Protein AF-A0A6C0F873-F1 (afdb_monomer)

Nearest PDB structures (foldseek):
  3tzt-assembly1_B  TM=5.352E-01  e=3.196E-03  Anaerococcus prevotii DSM 20548
  5gvw-assembly1_C  TM=4.830E-01  e=3.400E-03  Streptococcus pneumoniae
  5gvv-assembly1_F  TM=4.927E-01  e=4.931E-03  Streptococcus pneumoniae
  6u4b-assembly1_A  TM=4.442E-01  e=3.580E-02  Klebsiella pneumoniae
  5kwv-assembly1_B  TM=3.350E-01  e=5.467E-01  Neisseria gonorrhoeae NCCP11945

pLDDT: mean 92.73, std 8.07, range [51.94, 98.81]

Mean predicted aligned error: 4.05 Å

Sequence (240 aa):
MKYNFAICYFGLSRSIKHVYESHITNIFDVLKDQGFTYKIFMHTWKTKDNIQRVWQNTINERIDYDEYKLLNPDQYKIESQDEFLSNINMNNYYYGKKKQREWVKELLVNHICALESQMRVYNMMINDQNTFNNVIIIRPDSKFNTPLPINNILPLKEKEFMISDYRHYEGLNDRFCICSKEDSHIYMCRLKQMKDYRKIKSRITAESYLQYILNSNNCDIKKIKWNFDLVRPDGSHAIH

Structure (mmCIF, N/CA/C/O backbone):
data_AF-A0A6C0F873-F1
#
_entry.id   AF-A0A6C0F873-F1
#
loop_
_atom_site.group_PDB
_atom_site.id
_atom_site.type_symbol
_atom_site.label_atom_id
_atom_site.label_alt_id
_atom_site.label_comp_id
_atom_site.label_asym_id
_atom_site.label_entity_id
_atom_site.label_seq_id
_atom_site.pdbx_PDB_ins_code
_atom_site.Cartn_x
_atom_site.Cartn_y
_atom_site.Cartn_z
_atom_site.occupancy
_atom_site.B_iso_or_equiv
_atom_site.auth_seq_id
_atom_site.auth_comp_id
_atom_site.auth_asym_id
_atom_site.auth_atom_id
_atom_site.pdbx_PDB_model_num
ATOM 1 N N . MET A 1 1 ? -19.130 10.438 9.580 1.00 89.75 1 MET A N 1
ATOM 2 C CA . MET A 1 1 ? -18.921 9.692 10.846 1.00 89.75 1 MET A CA 1
ATOM 3 C C . MET A 1 1 ? -17.429 9.622 11.143 1.00 89.75 1 MET A C 1
ATOM 5 O O . MET A 1 1 ? -16.634 9.877 10.243 1.00 89.75 1 MET A O 1
ATOM 9 N N . LYS A 1 2 ? -17.047 9.331 12.390 1.00 96.69 2 LYS A N 1
ATOM 10 C CA . LYS A 1 2 ? -15.643 9.188 12.800 1.00 96.69 2 LYS A CA 1
ATOM 11 C C . LYS A 1 2 ? -15.311 7.707 12.956 1.00 96.69 2 LYS A C 1
ATOM 13 O O . LYS A 1 2 ? -16.046 7.005 13.642 1.00 96.69 2 LYS A O 1
ATOM 18 N N . TYR A 1 3 ? -14.215 7.270 12.347 1.00 98.56 3 TYR A N 1
ATOM 19 C CA . TYR A 1 3 ? -13.708 5.902 12.401 1.00 98.56 3 TYR A CA 1
ATOM 20 C C . TYR A 1 3 ? -12.324 5.857 13.051 1.00 98.56 3 TYR A C 1
ATOM 22 O O . TYR A 1 3 ? -11.545 6.811 12.973 1.00 98.56 3 TYR A O 1
ATOM 30 N N . ASN A 1 4 ? -11.985 4.733 13.679 1.00 98.62 4 ASN A N 1
ATOM 31 C CA . ASN A 1 4 ? -10.653 4.544 14.251 1.00 98.62 4 ASN A CA 1
ATOM 32 C C . ASN A 1 4 ? -9.606 4.298 13.156 1.00 98.62 4 ASN A C 1
ATOM 34 O O . ASN A 1 4 ? -8.507 4.846 13.252 1.00 98.62 4 ASN A O 1
ATOM 38 N N . PHE A 1 5 ? -9.959 3.532 12.116 1.00 98.81 5 PHE A N 1
ATOM 39 C CA . PHE A 1 5 ? -9.037 3.152 11.043 1.00 98.81 5 PHE A CA 1
ATOM 40 C C . PHE A 1 5 ? -9.621 3.296 9.636 1.00 98.81 5 PHE A C 1
ATOM 42 O O . PHE A 1 5 ? -10.772 2.947 9.381 1.00 98.81 5 PHE A O 1
ATOM 49 N N . ALA A 1 6 ? -8.780 3.725 8.700 1.00 98.81 6 ALA A N 1
ATOM 50 C CA . ALA A 1 6 ? -8.913 3.370 7.291 1.00 98.81 6 ALA A CA 1
ATOM 51 C C . ALA A 1 6 ? -7.965 2.202 6.985 1.00 98.81 6 ALA A C 1
ATOM 53 O O . ALA A 1 6 ? -6.771 2.285 7.269 1.00 98.81 6 ALA A O 1
ATOM 54 N N . ILE A 1 7 ? -8.476 1.115 6.413 1.00 98.81 7 ILE A N 1
ATOM 55 C CA . ILE A 1 7 ? -7.672 -0.022 5.954 1.00 98.81 7 ILE A CA 1
ATOM 56 C C . ILE A 1 7 ? -7.521 0.091 4.441 1.00 98.81 7 ILE A C 1
ATOM 58 O O . ILE A 1 7 ? -8.495 0.016 3.702 1.00 98.81 7 ILE A O 1
ATOM 62 N N . CYS A 1 8 ? -6.294 0.281 3.982 1.00 98.81 8 CYS A N 1
ATOM 63 C CA . CYS A 1 8 ? -5.952 0.680 2.628 1.00 98.81 8 CYS A CA 1
ATOM 64 C C . CYS A 1 8 ? -5.197 -0.444 1.908 1.00 98.81 8 CYS A C 1
ATOM 66 O O . CYS A 1 8 ? -3.994 -0.631 2.115 1.00 98.81 8 CYS A O 1
ATOM 68 N N . TYR A 1 9 ? -5.895 -1.159 1.025 1.00 98.50 9 TYR A N 1
ATOM 69 C CA . TYR A 1 9 ? -5.325 -2.197 0.167 1.00 98.50 9 TYR A CA 1
ATOM 70 C C . TYR A 1 9 ? -4.879 -1.639 -1.180 1.00 98.50 9 TYR A C 1
ATOM 72 O O . TYR A 1 9 ? -5.668 -1.025 -1.898 1.00 98.50 9 TYR A O 1
ATOM 80 N N . PHE A 1 10 ? -3.625 -1.893 -1.550 1.00 97.69 10 PHE A N 1
ATOM 81 C CA . PHE A 1 10 ? -3.029 -1.377 -2.783 1.00 97.69 10 PHE A CA 1
ATOM 82 C C . PHE A 1 10 ? -2.304 -2.459 -3.590 1.00 97.69 10 PHE A C 1
ATOM 84 O O . PHE A 1 10 ? -1.867 -3.482 -3.066 1.00 97.69 10 PHE A O 1
ATOM 91 N N . GLY A 1 11 ? -2.084 -2.173 -4.870 1.00 94.81 11 GLY A N 1
ATOM 92 C CA . GLY A 1 11 ? -1.381 -3.040 -5.804 1.00 94.81 11 GLY A CA 1
ATOM 93 C C . GLY A 1 11 ? -2.333 -3.981 -6.534 1.00 94.81 11 GLY A C 1
ATOM 94 O O . GLY A 1 11 ? -3.535 -3.746 -6.624 1.00 94.81 11 GLY A O 1
ATOM 95 N N . LEU A 1 12 ? -1.788 -5.046 -7.115 1.00 91.12 12 LEU A N 1
ATOM 96 C CA . LEU A 1 12 ? -2.621 -6.052 -7.767 1.00 91.12 12 LEU A CA 1
ATOM 97 C C . LEU A 1 12 ? -3.210 -7.014 -6.734 1.00 91.12 12 LEU A C 1
ATOM 99 O O . LEU A 1 12 ? -2.468 -7.567 -5.924 1.00 91.12 12 LEU A O 1
ATOM 103 N N . SER A 1 13 ? -4.520 -7.240 -6.809 1.00 84.56 13 SER A N 1
ATOM 104 C CA . SER A 1 13 ? -5.248 -8.257 -6.052 1.00 84.56 13 SER A CA 1
ATOM 105 C C . SER A 1 13 ? -4.913 -9.635 -6.612 1.00 84.56 13 SER A C 1
ATOM 107 O O . SER A 1 13 ? -5.605 -10.176 -7.470 1.00 84.56 13 SER A O 1
ATOM 109 N N . ARG A 1 14 ? -3.772 -10.165 -6.189 1.00 80.75 14 ARG A N 1
ATOM 110 C CA . ARG A 1 14 ? -3.298 -11.492 -6.566 1.00 80.75 14 ARG A CA 1
ATOM 111 C C . ARG A 1 14 ? -3.252 -12.292 -5.276 1.00 80.75 14 ARG A C 1
ATOM 113 O O . ARG A 1 14 ? -2.680 -11.801 -4.310 1.00 80.75 14 ARG A O 1
ATOM 120 N N . SER A 1 15 ? -3.854 -13.477 -5.255 1.00 92.19 15 SER A N 1
ATOM 121 C CA . SER A 1 15 ? -3.811 -14.400 -4.110 1.00 92.19 15 SER A CA 1
ATOM 122 C C . SER A 1 15 ? -4.737 -14.076 -2.933 1.00 92.19 15 SER A C 1
ATOM 124 O O . SER A 1 15 ? -4.578 -14.705 -1.888 1.00 92.19 15 SER A O 1
ATOM 126 N N . ILE A 1 16 ? -5.711 -13.163 -3.061 1.00 95.31 16 ILE A N 1
ATOM 127 C CA . ILE A 1 16 ? -6.606 -12.836 -1.932 1.00 95.31 16 ILE A CA 1
ATOM 128 C C . ILE A 1 16 ? -7.351 -14.094 -1.483 1.00 95.31 16 ILE A C 1
ATOM 130 O O . ILE A 1 16 ? -7.433 -14.350 -0.283 1.00 95.31 16 ILE A O 1
ATOM 134 N N . LYS A 1 17 ? -7.799 -14.937 -2.425 1.00 95.62 17 LYS A N 1
ATOM 135 C CA . LYS A 1 17 ? -8.465 -16.214 -2.108 1.00 95.62 17 LYS A CA 1
ATOM 136 C C . LYS A 1 17 ? -7.666 -17.148 -1.202 1.00 95.62 17 LYS A C 1
ATOM 138 O O . LYS A 1 17 ? -8.256 -17.964 -0.508 1.00 95.62 17 LYS A O 1
ATOM 143 N N . HIS A 1 18 ? -6.341 -17.015 -1.189 1.00 95.75 18 HIS A N 1
ATOM 144 C CA . HIS A 1 18 ? -5.452 -17.859 -0.392 1.00 95.75 18 HIS A CA 1
ATOM 145 C C . HIS A 1 18 ? -5.147 -17.267 0.986 1.00 95.75 18 HIS A C 1
ATOM 147 O O . HIS A 1 18 ? -4.601 -17.964 1.841 1.00 95.75 18 HIS A O 1
ATOM 153 N N . VAL A 1 19 ? -5.433 -15.976 1.201 1.00 96.62 19 VAL A N 1
ATOM 154 C CA . VAL A 1 19 ? -4.987 -15.253 2.404 1.00 96.62 19 VAL A CA 1
ATOM 155 C C . VAL A 1 19 ? -6.092 -14.515 3.147 1.00 96.62 19 VAL A C 1
ATOM 157 O O . VAL A 1 19 ? -5.867 -14.166 4.303 1.00 96.62 19 VAL A O 1
ATOM 160 N N . TYR A 1 20 ? -7.267 -14.289 2.554 1.00 97.69 20 TYR A N 1
ATOM 161 C CA . TYR A 1 20 ? -8.305 -13.422 3.128 1.00 97.69 20 TYR A CA 1
ATOM 162 C C . TYR A 1 20 ? -8.720 -13.827 4.550 1.00 97.69 20 TYR A C 1
ATOM 164 O O . TYR A 1 20 ? -8.891 -12.955 5.399 1.00 97.69 20 TYR A O 1
ATOM 172 N N . GLU A 1 21 ? -8.783 -15.127 4.856 1.00 98.06 21 GLU A N 1
ATOM 173 C CA . GLU A 1 21 ? -9.089 -15.622 6.206 1.00 98.06 21 GLU A CA 1
ATOM 174 C C . GLU A 1 21 ? -8.094 -15.100 7.247 1.00 98.06 21 GLU A C 1
ATOM 176 O O . GLU A 1 21 ? -8.478 -14.740 8.359 1.00 98.06 21 GLU A O 1
ATOM 181 N N . SER A 1 22 ? -6.815 -14.980 6.878 1.00 97.81 22 SER A N 1
ATOM 182 C CA . SER A 1 22 ? -5.793 -14.424 7.765 1.00 97.81 22 SER A CA 1
ATOM 183 C C . SER A 1 22 ? -5.969 -12.924 8.000 1.00 97.81 22 SER A C 1
ATOM 185 O O . SER A 1 22 ? -5.633 -12.444 9.077 1.00 97.81 22 SER A O 1
ATOM 187 N N . HIS A 1 23 ? -6.517 -12.179 7.036 1.00 98.19 23 HIS A N 1
ATOM 188 C CA . HIS A 1 23 ? -6.842 -10.763 7.221 1.00 98.19 23 HIS A CA 1
ATOM 189 C C . HIS A 1 23 ? -8.066 -10.601 8.125 1.00 98.19 23 HIS A C 1
ATOM 191 O O . HIS A 1 23 ? -8.070 -9.733 8.996 1.00 98.19 23 HIS A O 1
ATOM 197 N N . ILE A 1 24 ? -9.081 -11.453 7.946 1.00 98.50 24 ILE A N 1
ATOM 198 C CA . ILE A 1 24 ? -10.268 -11.464 8.804 1.00 98.50 24 ILE A CA 1
ATOM 199 C C . ILE A 1 24 ? -9.841 -11.726 10.253 1.00 98.50 24 ILE A C 1
ATOM 201 O O . ILE A 1 24 ? -9.980 -10.854 11.106 1.00 98.50 24 ILE A O 1
ATOM 205 N N . THR A 1 25 ? -9.196 -12.864 10.493 1.00 98.38 25 THR A N 1
ATOM 206 C CA . THR A 1 25 ? -8.837 -13.325 11.842 1.00 98.38 25 THR A CA 1
ATOM 207 C C . THR A 1 25 ? -7.784 -12.454 12.525 1.00 98.38 25 THR A C 1
ATOM 209 O O . THR A 1 25 ? -7.917 -12.133 13.702 1.00 98.38 25 THR A O 1
ATOM 212 N N . ASN A 1 26 ? -6.735 -12.030 11.811 1.00 98.31 26 ASN A N 1
ATOM 213 C CA . ASN A 1 26 ? -5.602 -11.349 12.445 1.00 98.31 26 ASN A CA 1
ATOM 214 C C . ASN A 1 26 ? -5.669 -9.822 12.389 1.00 98.31 26 ASN A C 1
ATOM 216 O O . ASN A 1 26 ? -4.815 -9.167 12.987 1.00 98.31 26 ASN A O 1
ATOM 220 N N . ILE A 1 27 ? -6.641 -9.243 11.680 1.00 98.38 27 ILE A N 1
ATOM 221 C CA . ILE A 1 27 ? -6.798 -7.787 11.570 1.00 98.38 27 ILE A CA 1
ATOM 222 C C . ILE A 1 27 ? -8.229 -7.386 11.884 1.00 98.38 27 ILE A C 1
ATOM 224 O O . ILE A 1 27 ? -8.458 -6.616 12.811 1.00 98.38 27 ILE A O 1
ATOM 228 N N . PHE A 1 28 ? -9.196 -7.869 11.110 1.00 98.62 28 PHE A N 1
ATOM 229 C CA . PHE A 1 28 ? -10.565 -7.363 11.178 1.00 98.62 28 PHE A CA 1
ATOM 230 C C . PHE A 1 28 ? -11.254 -7.732 12.487 1.00 98.62 28 PHE A C 1
ATOM 232 O O . PHE A 1 28 ? -11.889 -6.866 13.090 1.00 98.62 28 PHE A O 1
ATOM 239 N N . ASP A 1 29 ? -11.103 -8.978 12.921 1.00 98.62 29 ASP A N 1
ATOM 240 C CA . ASP A 1 29 ? -11.663 -9.473 14.175 1.00 98.62 29 ASP A CA 1
ATOM 241 C C . ASP A 1 29 ? -10.922 -8.855 15.358 1.00 98.62 29 ASP A C 1
ATOM 243 O O . ASP A 1 29 ? -11.560 -8.303 16.242 1.00 98.62 29 ASP A O 1
ATOM 247 N N . VAL A 1 30 ? -9.588 -8.755 15.296 1.00 98.44 30 VAL A N 1
ATOM 248 C CA . VAL A 1 30 ? -8.790 -8.041 16.311 1.00 98.44 30 VAL A CA 1
ATOM 249 C C . VAL A 1 30 ? -9.279 -6.608 16.525 1.00 98.44 30 VAL A C 1
ATOM 251 O O . VAL A 1 30 ? -9.422 -6.161 17.661 1.00 98.44 30 VAL A O 1
ATOM 254 N N . LEU A 1 31 ? -9.535 -5.863 15.446 1.00 98.62 31 LEU A N 1
ATOM 255 C CA . LEU A 1 31 ? -10.045 -4.498 15.557 1.00 98.62 31 LEU A CA 1
ATOM 256 C C . LEU A 1 31 ? -11.462 -4.475 16.146 1.00 98.62 31 LEU A C 1
ATOM 258 O O . LEU A 1 31 ? -11.720 -3.677 17.045 1.00 98.62 31 LEU A O 1
ATOM 262 N N . LYS A 1 32 ? -12.357 -5.355 15.681 1.00 98.38 32 LYS A N 1
ATOM 263 C CA . LYS A 1 32 ? -13.738 -5.455 16.185 1.00 98.38 32 LYS A CA 1
ATOM 264 C C . LYS A 1 32 ? -13.790 -5.829 17.665 1.00 98.38 32 LYS A C 1
ATOM 266 O O . LYS A 1 32 ? -14.499 -5.170 18.420 1.00 98.38 32 LYS A O 1
ATOM 271 N N . ASP A 1 33 ? -13.015 -6.826 18.079 1.00 98.38 33 ASP A N 1
ATOM 272 C CA . ASP A 1 33 ? -12.967 -7.344 19.449 1.00 98.38 33 ASP A CA 1
ATOM 273 C C . ASP A 1 33 ? -12.459 -6.291 20.442 1.00 98.38 33 ASP A C 1
ATOM 275 O O . ASP A 1 33 ? -12.851 -6.282 21.606 1.00 98.38 33 ASP A O 1
ATOM 279 N N . GLN A 1 34 ? -11.615 -5.364 19.980 1.00 97.62 34 GLN A N 1
ATOM 280 C CA . GLN A 1 34 ? -11.153 -4.210 20.760 1.00 97.62 34 GLN A CA 1
ATOM 281 C C . GLN A 1 34 ? -12.081 -2.983 20.635 1.00 97.62 34 GLN A C 1
ATOM 283 O O . GLN A 1 34 ? -11.757 -1.906 21.132 1.00 97.62 34 GLN A O 1
ATOM 288 N N . GLY A 1 35 ? -13.230 -3.111 19.963 1.00 97.94 35 GLY A N 1
ATOM 289 C CA . GLY A 1 35 ? -14.208 -2.034 19.788 1.00 97.94 35 GLY A CA 1
ATOM 290 C C . GLY A 1 35 ? -13.797 -0.952 18.784 1.00 97.94 35 GLY A C 1
ATOM 291 O O . GLY A 1 35 ? -14.385 0.131 18.773 1.00 97.94 35 GLY A O 1
ATOM 292 N N . PHE A 1 36 ? -12.797 -1.207 17.934 1.00 98.50 36 PHE A N 1
ATOM 293 C CA . PHE A 1 36 ? -12.383 -0.268 16.898 1.00 98.50 36 PHE A CA 1
ATOM 294 C C . PHE A 1 36 ? -13.278 -0.356 15.662 1.00 98.50 36 PHE A C 1
ATOM 296 O O . PHE A 1 36 ? -13.530 -1.419 15.097 1.00 98.50 36 PHE A O 1
ATOM 303 N N . THR A 1 37 ? -13.692 0.812 15.184 1.00 98.56 37 THR A N 1
ATOM 304 C CA . THR A 1 37 ? -14.416 0.980 13.923 1.00 98.56 37 THR A CA 1
ATOM 305 C C . THR A 1 37 ? -13.446 1.210 12.770 1.00 98.56 37 THR A C 1
ATOM 307 O O . THR A 1 37 ? -12.429 1.896 12.917 1.00 98.56 37 THR A O 1
ATOM 310 N N . TYR A 1 38 ? -13.767 0.683 11.591 1.00 98.75 38 TYR A N 1
ATOM 311 C CA . TYR A 1 38 ? -12.955 0.905 10.400 1.00 98.75 38 TYR A CA 1
ATOM 312 C C . TYR A 1 38 ? -13.774 0.937 9.112 1.00 98.75 38 TYR A C 1
ATOM 314 O O . TYR A 1 38 ? -14.908 0.463 9.081 1.00 98.75 38 TYR A O 1
ATOM 322 N N . LYS A 1 39 ? -13.159 1.483 8.058 1.00 98.75 39 LYS A N 1
ATOM 323 C CA . LYS A 1 39 ? -13.571 1.293 6.661 1.00 98.75 39 LYS A CA 1
ATOM 324 C C . LYS A 1 39 ? -12.420 0.731 5.842 1.00 98.75 39 LYS A C 1
ATOM 326 O O . LYS A 1 39 ? -11.258 1.018 6.129 1.00 98.75 39 LYS A O 1
ATOM 331 N N . ILE A 1 40 ? -12.745 -0.026 4.808 1.00 98.81 40 ILE A N 1
ATOM 332 C CA . ILE A 1 40 ? -11.800 -0.657 3.899 1.00 98.81 40 ILE A CA 1
ATOM 333 C C . ILE A 1 40 ? -11.857 0.045 2.537 1.00 98.81 40 ILE A C 1
ATOM 335 O O . ILE A 1 40 ? -12.900 0.126 1.891 1.00 98.81 40 ILE A O 1
ATOM 339 N N . PHE A 1 41 ? -10.703 0.510 2.076 1.00 98.81 41 PHE A N 1
ATOM 340 C CA . PHE A 1 41 ? -10.491 1.104 0.764 1.00 98.81 41 PHE A CA 1
ATOM 341 C C . PHE A 1 41 ? -9.557 0.208 -0.035 1.00 98.81 41 PHE A C 1
ATOM 343 O O . PHE A 1 41 ? -8.505 -0.203 0.460 1.00 98.81 41 PHE A O 1
ATOM 350 N N . MET A 1 42 ? -9.910 -0.078 -1.283 1.00 98.69 42 MET A N 1
ATOM 351 C CA . MET A 1 42 ? -9.085 -0.914 -2.141 1.00 98.69 42 MET A CA 1
ATOM 352 C C . MET A 1 42 ? -9.001 -0.355 -3.556 1.00 98.69 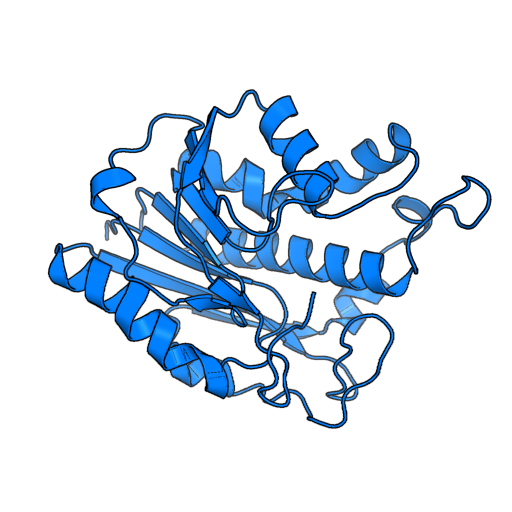42 MET A C 1
ATOM 354 O O . MET A 1 42 ? -10.012 -0.088 -4.201 1.00 98.69 42 MET A O 1
ATOM 358 N N . HIS A 1 43 ? -7.776 -0.243 -4.058 1.00 98.38 43 HIS A N 1
ATOM 359 C CA . HIS A 1 43 ? -7.512 -0.001 -5.469 1.00 98.38 43 HIS A CA 1
ATOM 360 C C . HIS A 1 43 ? -6.747 -1.185 -6.045 1.00 98.38 43 HIS A C 1
ATOM 362 O O . HIS A 1 43 ? -5.789 -1.662 -5.430 1.00 98.38 43 HIS A O 1
ATOM 368 N N . THR A 1 44 ? -7.109 -1.598 -7.257 1.00 97.31 44 THR A N 1
ATOM 369 C CA . THR A 1 44 ? -6.335 -2.578 -8.010 1.00 97.31 44 THR A CA 1
ATOM 370 C C . THR A 1 44 ? -6.233 -2.273 -9.501 1.00 97.31 44 THR A C 1
ATOM 372 O O . THR A 1 44 ? -6.852 -1.349 -10.024 1.00 97.31 44 THR A O 1
ATOM 375 N N . TRP A 1 45 ? -5.402 -3.048 -10.192 1.00 95.94 45 TRP A N 1
ATOM 376 C CA . TRP A 1 45 ? -5.120 -2.885 -11.611 1.00 95.94 45 TRP A CA 1
ATOM 377 C C . TRP A 1 45 ? -5.761 -3.990 -12.440 1.00 95.94 45 TRP A C 1
ATOM 379 O O . TRP A 1 45 ? -5.585 -5.172 -12.151 1.00 95.94 45 TRP A O 1
ATOM 389 N N . LYS A 1 46 ? -6.405 -3.600 -13.540 1.00 94.69 46 LYS A N 1
ATOM 390 C CA . LYS A 1 46 ? -6.739 -4.473 -14.662 1.00 94.69 46 LYS A CA 1
ATOM 391 C C . LYS A 1 46 ? -5.598 -4.451 -15.673 1.00 94.69 46 LYS A C 1
ATOM 393 O O . LYS A 1 46 ? -5.155 -3.384 -16.092 1.00 94.69 46 LYS A O 1
ATOM 398 N N . THR A 1 47 ? -5.129 -5.625 -16.074 1.00 91.00 47 THR A N 1
ATOM 399 C CA . THR A 1 47 ? -4.079 -5.799 -17.092 1.00 91.00 47 THR A CA 1
ATOM 400 C C . THR A 1 47 ? -4.728 -6.254 -18.391 1.00 91.00 47 THR A C 1
ATOM 402 O O . THR A 1 47 ? -5.605 -7.114 -18.323 1.00 91.00 47 THR A O 1
ATOM 405 N N . LYS A 1 48 ? -4.294 -5.757 -19.555 1.00 83.94 48 LYS A N 1
ATOM 406 C CA . LYS A 1 48 ? -4.905 -6.082 -20.858 1.00 83.94 48 LYS A CA 1
ATOM 407 C C . LYS A 1 48 ? -5.097 -7.580 -21.127 1.00 83.94 48 LYS A C 1
ATOM 409 O O . LYS A 1 48 ? -6.140 -7.963 -21.648 1.00 83.94 48 LYS A O 1
ATOM 414 N N . ASP A 1 49 ? -4.142 -8.413 -20.713 1.00 83.56 49 ASP A N 1
ATOM 415 C CA . ASP A 1 49 ? -4.146 -9.851 -21.026 1.00 83.56 49 ASP A CA 1
ATOM 416 C C . ASP A 1 49 ? -4.567 -10.739 -19.839 1.00 83.56 49 ASP A C 1
ATOM 418 O O . ASP A 1 49 ? -4.513 -11.963 -19.925 1.00 83.56 49 ASP A O 1
ATOM 422 N N . ASN A 1 50 ? -4.956 -10.145 -18.703 1.00 84.31 50 ASN A N 1
ATOM 423 C CA . ASN A 1 50 ? -5.196 -10.840 -17.422 1.00 84.31 50 ASN A CA 1
ATOM 424 C C . ASN A 1 50 ? -3.996 -11.675 -16.924 1.00 84.31 50 ASN A C 1
ATOM 426 O O . ASN A 1 50 ? -4.143 -12.534 -16.050 1.00 84.31 50 ASN A O 1
ATOM 430 N N . ILE A 1 51 ? -2.812 -11.427 -17.491 1.00 81.38 51 ILE A N 1
ATOM 431 C CA . ILE A 1 51 ? -1.565 -12.107 -17.167 1.00 81.38 51 ILE A CA 1
ATOM 432 C C . ILE A 1 51 ? -0.898 -11.386 -16.002 1.00 81.38 51 ILE A C 1
ATOM 434 O O . ILE A 1 51 ? -0.736 -10.164 -15.993 1.00 81.38 51 ILE A O 1
ATOM 438 N N . GLN A 1 52 ? -0.431 -12.171 -15.040 1.00 82.31 52 GLN A N 1
ATOM 439 C CA . GLN A 1 52 ? 0.364 -11.681 -13.928 1.00 82.31 52 GLN A CA 1
ATOM 440 C C . GLN A 1 52 ? 1.804 -12.165 -14.003 1.00 82.31 52 GLN A C 1
ATOM 442 O O . GLN A 1 52 ? 2.119 -13.242 -14.506 1.00 82.31 52 GLN A O 1
ATOM 447 N N . ARG A 1 53 ? 2.691 -11.324 -13.473 1.00 80.44 53 ARG A N 1
ATOM 448 C CA . ARG A 1 53 ? 4.117 -11.613 -13.356 1.00 80.44 53 ARG A CA 1
ATOM 449 C C . ARG A 1 53 ? 4.531 -11.662 -11.902 1.00 80.44 53 ARG A C 1
ATOM 451 O O . ARG A 1 53 ? 4.176 -10.776 -11.121 1.00 80.44 53 ARG A O 1
ATOM 458 N N . VAL A 1 54 ? 5.335 -12.659 -11.577 1.00 78.00 54 VAL A N 1
ATOM 459 C CA . VAL A 1 54 ? 6.068 -12.761 -10.322 1.00 78.00 54 VAL A CA 1
ATOM 460 C C . VAL A 1 54 ? 7.542 -12.648 -10.677 1.00 78.00 54 VAL A C 1
ATOM 462 O O . VAL A 1 54 ? 8.101 -13.499 -11.363 1.00 78.00 54 VAL A O 1
ATOM 465 N N . TRP A 1 55 ? 8.166 -11.555 -10.242 1.00 79.31 55 TRP A N 1
ATOM 466 C CA . TRP A 1 55 ? 9.496 -11.162 -10.704 1.00 79.31 55 TRP A CA 1
ATOM 467 C C . TRP A 1 55 ? 9.556 -11.028 -12.234 1.00 79.31 55 TRP A C 1
ATOM 469 O O . TRP A 1 55 ? 8.905 -10.147 -12.793 1.00 79.31 55 TRP A O 1
ATOM 479 N N . GLN A 1 56 ? 10.340 -11.883 -12.891 1.00 74.75 56 GLN A N 1
ATOM 480 C CA . GLN A 1 56 ? 10.518 -11.926 -14.343 1.00 74.75 56 GLN A CA 1
ATOM 481 C C . GLN A 1 56 ? 9.649 -13.004 -15.004 1.00 74.75 56 GLN A C 1
ATOM 483 O O . GLN A 1 56 ? 9.577 -13.061 -16.227 1.00 74.75 56 GLN A O 1
ATOM 488 N N . ASN A 1 57 ? 8.971 -13.833 -14.207 1.00 79.62 57 ASN A N 1
ATOM 489 C CA . ASN A 1 57 ? 8.240 -14.989 -14.697 1.00 79.62 57 ASN A CA 1
ATOM 490 C C . ASN A 1 57 ? 6.765 -14.644 -14.878 1.00 79.62 57 ASN A C 1
ATOM 492 O O . ASN A 1 57 ? 6.125 -14.092 -13.978 1.00 79.62 57 ASN A O 1
ATOM 496 N N . THR A 1 58 ? 6.231 -14.996 -16.042 1.00 82.19 58 THR A N 1
ATOM 497 C CA . THR A 1 58 ? 4.789 -15.065 -16.264 1.00 82.19 58 THR A CA 1
ATOM 498 C C . THR A 1 58 ? 4.234 -16.267 -15.512 1.00 82.19 58 THR A C 1
ATOM 500 O O . THR A 1 58 ? 4.805 -17.352 -15.571 1.00 82.19 58 THR A O 1
ATOM 503 N N . ILE A 1 59 ? 3.137 -16.052 -14.798 1.00 82.31 59 ILE A N 1
ATOM 504 C CA . ILE A 1 59 ? 2.429 -17.083 -14.044 1.00 82.31 59 ILE A CA 1
ATOM 505 C C . ILE A 1 59 ? 1.188 -17.503 -14.843 1.00 82.31 59 ILE A C 1
ATOM 507 O O . ILE A 1 59 ? 0.568 -16.658 -15.494 1.00 82.31 59 ILE A O 1
ATOM 511 N N . ASN A 1 60 ? 0.860 -18.797 -14.829 1.00 83.56 60 ASN A N 1
ATOM 512 C CA . ASN A 1 60 ? -0.233 -19.361 -15.633 1.00 83.56 60 ASN A CA 1
ATOM 513 C C . ASN A 1 60 ? -1.609 -18.969 -15.089 1.00 83.56 60 ASN A C 1
ATOM 515 O O . ASN A 1 60 ? -2.565 -18.798 -15.849 1.00 83.56 60 ASN A O 1
ATOM 519 N N . GLU A 1 61 ? -1.705 -18.813 -13.773 1.00 86.44 61 GLU A N 1
ATOM 520 C CA . GLU A 1 61 ? -2.898 -18.368 -13.083 1.00 86.44 61 GLU A CA 1
ATOM 521 C C . GLU A 1 61 ? -3.282 -16.984 -13.600 1.00 86.44 61 GLU A C 1
ATOM 523 O O . GLU A 1 61 ? -2.487 -16.040 -13.581 1.00 86.44 61 GLU A O 1
ATOM 528 N N . ARG A 1 62 ? -4.527 -16.846 -14.048 1.00 89.12 62 ARG A N 1
ATOM 529 C CA . ARG A 1 62 ? -5.078 -15.551 -14.447 1.00 89.12 62 ARG A CA 1
ATOM 530 C C . ARG A 1 62 ? -5.437 -14.729 -13.218 1.00 89.12 62 ARG A C 1
ATOM 532 O O . ARG A 1 62 ? -5.692 -15.275 -12.145 1.00 89.12 62 ARG A O 1
ATOM 539 N N . ILE A 1 63 ? -5.461 -13.412 -13.386 1.00 89.00 63 ILE A N 1
ATOM 540 C CA . ILE A 1 63 ? -5.962 -12.521 -12.340 1.00 89.00 63 ILE A CA 1
ATOM 541 C C . ILE A 1 63 ? -7.480 -12.687 -12.251 1.00 89.00 63 ILE A C 1
ATOM 543 O O . ILE A 1 63 ? -8.185 -12.512 -13.245 1.00 89.00 63 ILE A O 1
ATOM 547 N N . ASP A 1 64 ? -7.963 -13.005 -11.056 1.00 91.50 64 ASP A N 1
ATOM 548 C CA . ASP A 1 64 ? -9.379 -12.962 -10.717 1.00 91.5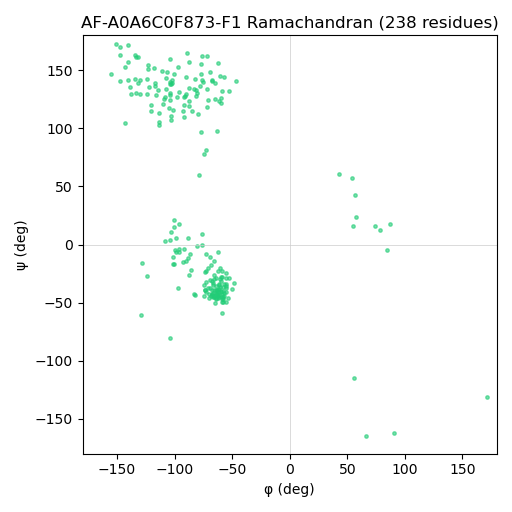0 64 ASP A CA 1
ATOM 549 C C . ASP A 1 64 ? -9.701 -11.580 -10.130 1.00 91.50 64 ASP A C 1
ATOM 551 O O . ASP A 1 64 ? -9.256 -11.216 -9.039 1.00 91.50 64 ASP A O 1
ATOM 555 N N . TYR A 1 65 ? -10.441 -10.780 -10.898 1.00 91.50 65 TYR A N 1
ATOM 556 C CA . TYR A 1 65 ? -10.805 -9.411 -10.528 1.00 91.50 65 TYR A CA 1
ATOM 557 C C . TYR A 1 65 ? -11.983 -9.323 -9.560 1.00 91.50 65 TYR A C 1
ATOM 559 O O . TYR A 1 65 ? -12.339 -8.210 -9.179 1.00 91.50 65 TYR A O 1
ATOM 567 N N . ASP A 1 66 ? -12.572 -10.455 -9.173 1.00 94.50 66 ASP A N 1
ATOM 568 C CA . ASP A 1 66 ? -13.661 -10.540 -8.205 1.00 94.50 66 ASP A CA 1
ATOM 569 C C . ASP A 1 66 ? -13.189 -10.985 -6.812 1.00 94.50 66 ASP A C 1
ATOM 571 O O . ASP A 1 66 ? -13.938 -10.827 -5.847 1.00 94.50 66 ASP A O 1
ATOM 575 N N . GLU A 1 67 ? -11.940 -11.446 -6.654 1.00 93.56 67 GLU A N 1
ATOM 576 C CA . GLU A 1 67 ? -11.407 -11.874 -5.347 1.00 93.56 67 GLU A CA 1
ATOM 577 C C . GLU A 1 67 ? -11.439 -10.763 -4.283 1.00 93.56 67 GLU A C 1
ATOM 579 O O . GLU A 1 67 ? -11.482 -11.058 -3.089 1.00 93.56 67 GLU A O 1
ATOM 584 N N . TYR A 1 68 ? -11.479 -9.483 -4.678 1.00 95.81 68 TYR A N 1
ATOM 585 C CA . TYR A 1 68 ? -11.632 -8.366 -3.737 1.00 95.81 68 TYR A CA 1
ATOM 586 C C . TYR A 1 68 ? -12.882 -8.503 -2.853 1.00 95.81 68 TYR A C 1
ATOM 588 O O . TYR A 1 68 ? -12.879 -8.034 -1.714 1.00 95.81 68 TYR A O 1
ATOM 596 N N . LYS A 1 69 ? -13.937 -9.167 -3.353 1.00 97.50 69 LYS A N 1
ATOM 597 C CA . LYS A 1 69 ? -15.196 -9.395 -2.629 1.00 97.50 69 LYS A CA 1
ATOM 598 C C . LYS A 1 69 ? -14.981 -10.179 -1.336 1.00 97.50 69 LYS A C 1
ATOM 600 O O . LYS A 1 69 ? -15.718 -9.963 -0.382 1.00 97.50 69 LYS A O 1
ATOM 605 N N . LEU A 1 70 ? -13.940 -11.013 -1.266 1.00 97.88 70 LEU A N 1
ATOM 606 C CA . LEU A 1 70 ? -13.574 -11.770 -0.063 1.00 97.88 70 LEU A CA 1
ATOM 607 C C . LEU A 1 70 ? -13.117 -10.867 1.093 1.00 97.88 70 LEU A C 1
ATOM 609 O O . LEU A 1 70 ? -13.254 -11.238 2.254 1.00 97.88 70 LEU A O 1
ATOM 613 N N . LEU A 1 71 ? -12.588 -9.679 0.781 1.00 97.44 71 LEU A N 1
ATOM 614 C CA . LEU A 1 71 ? -12.215 -8.661 1.768 1.00 97.44 71 LEU A CA 1
ATOM 615 C C . LEU A 1 71 ? -13.305 -7.596 1.968 1.00 97.44 71 LEU A C 1
ATOM 617 O O . LEU A 1 71 ? -13.136 -6.730 2.820 1.00 97.44 71 LEU A O 1
ATOM 621 N N . ASN A 1 72 ? -14.398 -7.667 1.198 1.00 97.69 72 ASN A N 1
ATOM 622 C CA . ASN A 1 72 ? -15.586 -6.816 1.287 1.00 97.69 72 ASN A CA 1
ATOM 623 C C . ASN A 1 72 ? -15.289 -5.311 1.507 1.00 97.69 72 ASN A C 1
ATOM 625 O O . ASN A 1 72 ? -15.675 -4.756 2.538 1.00 97.69 72 ASN A O 1
ATOM 629 N N . PRO A 1 73 ? -14.570 -4.639 0.585 1.00 98.31 73 PRO A N 1
ATOM 630 C CA . PRO A 1 73 ? -14.207 -3.237 0.760 1.00 98.31 73 PRO A CA 1
ATOM 631 C C . PRO A 1 73 ? -15.419 -2.295 0.703 1.00 98.31 73 PRO A C 1
ATOM 633 O O . PRO A 1 73 ? -16.276 -2.437 -0.167 1.00 98.31 73 PRO A O 1
ATOM 636 N N . ASP A 1 74 ? -15.4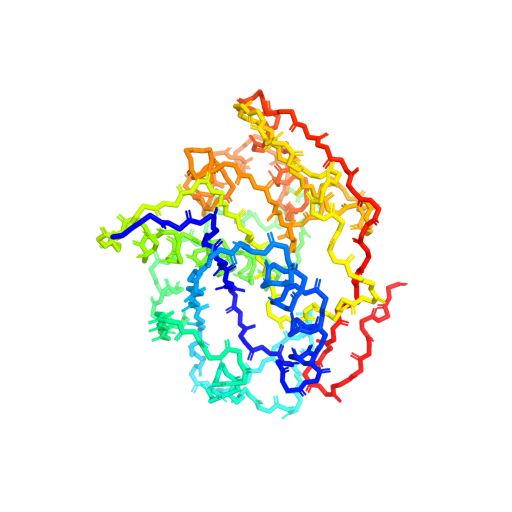33 -1.267 1.557 1.00 98.62 74 ASP A N 1
ATOM 637 C CA . ASP A 1 74 ? -16.432 -0.187 1.530 1.00 98.62 74 ASP A CA 1
ATOM 638 C C . ASP A 1 74 ? -16.316 0.684 0.274 1.00 98.62 74 ASP A C 1
ATOM 640 O O . ASP A 1 74 ? -17.307 1.212 -0.228 1.00 98.62 74 ASP A O 1
ATOM 644 N N . GLN A 1 75 ? -15.090 0.865 -0.220 1.00 98.44 75 GLN A N 1
ATOM 645 C CA . GLN A 1 75 ? -14.824 1.507 -1.500 1.00 98.44 75 GLN A CA 1
ATOM 646 C C . GLN A 1 75 ? -13.812 0.696 -2.303 1.00 98.44 75 GLN A C 1
ATOM 648 O O . GLN A 1 75 ? -12.724 0.373 -1.820 1.00 98.44 75 GLN A O 1
ATOM 653 N N . TYR A 1 76 ? -14.143 0.435 -3.565 1.00 98.31 76 TYR A N 1
ATOM 654 C CA . TYR A 1 76 ? -13.309 -0.329 -4.481 1.00 98.31 76 TYR A CA 1
ATOM 655 C C . TYR A 1 76 ? -13.164 0.384 -5.819 1.00 98.31 76 TYR A C 1
ATOM 657 O O . TYR A 1 76 ? -14.136 0.913 -6.361 1.00 98.31 76 TYR A O 1
ATOM 665 N N . LYS A 1 77 ? -11.950 0.363 -6.372 1.00 98.06 77 LYS A N 1
ATOM 666 C CA . LYS A 1 77 ? -11.681 0.853 -7.720 1.00 98.06 77 LYS A CA 1
ATOM 667 C C . LYS A 1 77 ? -10.718 -0.072 -8.454 1.00 98.06 77 LYS A C 1
ATOM 669 O O . LYS A 1 77 ? -9.692 -0.474 -7.910 1.00 98.06 77 LYS A O 1
ATOM 674 N N . ILE A 1 78 ? -11.038 -0.365 -9.709 1.00 97.12 78 ILE A N 1
ATOM 675 C CA . ILE A 1 78 ? -10.170 -1.092 -10.632 1.00 97.12 78 ILE A CA 1
ATOM 676 C C . ILE A 1 78 ? -9.952 -0.256 -11.889 1.00 97.12 78 ILE A C 1
ATOM 678 O O . ILE A 1 78 ? -10.909 0.238 -12.483 1.00 97.12 78 ILE A O 1
ATOM 682 N N . GLU A 1 79 ? -8.694 -0.080 -12.287 1.00 96.94 79 GLU A N 1
ATOM 683 C CA . GLU A 1 79 ? -8.322 0.785 -13.414 1.00 96.94 79 GLU A CA 1
ATOM 684 C C . GLU A 1 79 ? -7.330 0.099 -14.353 1.00 96.94 79 GLU A C 1
ATOM 686 O O . GLU A 1 79 ? -6.686 -0.883 -13.988 1.00 96.94 79 GLU A O 1
ATOM 691 N N . SER A 1 80 ? -7.211 0.596 -15.585 1.00 96.12 80 SER A N 1
ATOM 692 C CA . SER A 1 80 ? -6.304 0.029 -16.586 1.00 96.12 80 SER A CA 1
ATOM 693 C C . SER A 1 80 ? -4.842 0.324 -16.240 1.00 96.12 80 SER A C 1
ATOM 695 O O . SER A 1 80 ? -4.417 1.482 -16.207 1.00 96.12 80 SER A O 1
ATOM 697 N N . GLN A 1 81 ? -4.049 -0.729 -16.017 1.00 95.06 81 GLN A N 1
ATOM 698 C CA . GLN A 1 81 ? -2.608 -0.594 -15.787 1.00 95.06 81 GLN A CA 1
ATOM 699 C C . GLN A 1 81 ? -1.904 -0.028 -17.021 1.00 95.06 81 GLN A C 1
ATOM 701 O O . GLN A 1 81 ? -0.996 0.790 -16.898 1.00 95.06 81 GLN A O 1
ATOM 706 N N . ASP A 1 82 ? -2.324 -0.462 -18.207 1.00 93.31 82 ASP A N 1
ATOM 707 C CA . ASP A 1 82 ? -1.691 -0.100 -19.473 1.00 93.31 82 ASP A CA 1
ATOM 708 C C . ASP A 1 82 ? -1.954 1.363 -19.839 1.00 93.31 82 ASP A C 1
ATOM 710 O O . ASP A 1 82 ? -1.051 2.060 -20.300 1.00 93.31 82 ASP A O 1
ATOM 714 N N . GLU A 1 83 ? -3.160 1.863 -19.559 1.00 96.00 83 GLU A N 1
ATOM 715 C CA . GLU A 1 83 ? -3.498 3.278 -19.733 1.00 96.00 83 GLU A CA 1
ATOM 716 C C . GLU A 1 83 ? -2.659 4.155 -18.800 1.00 96.00 83 GLU A C 1
ATOM 718 O O . GLU A 1 83 ? -2.043 5.123 -19.245 1.00 96.00 83 GLU A O 1
ATOM 723 N N . PHE A 1 84 ? -2.538 3.778 -17.523 1.00 96.56 84 PHE A N 1
ATOM 724 C CA . PHE A 1 84 ? -1.645 4.473 -16.600 1.00 96.56 84 PHE A CA 1
ATOM 725 C C . PHE A 1 84 ? -0.198 4.466 -17.114 1.00 96.56 84 PHE A C 1
ATOM 727 O O . PHE A 1 84 ? 0.429 5.520 -17.214 1.00 96.56 84 PHE A O 1
ATOM 734 N N . LEU A 1 85 ? 0.319 3.298 -17.502 1.00 95.38 85 LEU A N 1
ATOM 735 C CA . LEU A 1 85 ? 1.699 3.155 -17.963 1.00 95.38 85 LEU A CA 1
ATOM 736 C C . LEU A 1 85 ? 1.986 3.887 -19.278 1.00 95.38 85 LEU A C 1
ATOM 738 O O . LEU A 1 85 ? 3.107 4.363 -19.448 1.00 95.38 85 LEU A O 1
ATOM 742 N N . SER A 1 86 ? 1.004 4.047 -20.170 1.00 95.38 86 SER A N 1
ATOM 743 C CA . SER A 1 86 ? 1.172 4.841 -21.398 1.00 95.38 86 SER A CA 1
ATOM 744 C C . SER A 1 86 ? 1.471 6.320 -21.128 1.00 95.38 86 SER A C 1
ATOM 746 O O . SER A 1 86 ? 2.108 6.978 -21.948 1.00 95.38 86 SER A O 1
ATOM 748 N N . ASN A 1 87 ? 1.096 6.821 -19.947 1.00 94.81 87 ASN A N 1
ATOM 749 C CA . ASN A 1 87 ? 1.358 8.192 -19.512 1.00 94.81 87 ASN A CA 1
ATOM 750 C C . ASN A 1 87 ? 2.674 8.333 -18.724 1.00 94.81 87 ASN A C 1
ATOM 752 O O . ASN A 1 87 ? 3.077 9.441 -18.360 1.00 94.81 87 ASN A O 1
ATOM 756 N N . ILE A 1 88 ? 3.377 7.226 -18.453 1.00 95.56 88 ILE A N 1
ATOM 757 C CA . ILE A 1 88 ? 4.621 7.230 -17.684 1.00 95.56 88 ILE A CA 1
ATOM 758 C C . ILE A 1 88 ? 5.834 7.340 -18.606 1.00 95.56 88 ILE A C 1
ATOM 760 O O . ILE A 1 88 ? 6.207 6.417 -19.330 1.00 95.56 88 ILE A O 1
ATOM 764 N N . ASN A 1 89 ? 6.557 8.454 -18.486 1.00 94.94 89 ASN A N 1
ATOM 765 C CA . ASN A 1 89 ? 7.877 8.584 -19.092 1.00 94.94 89 ASN A CA 1
ATOM 766 C C . ASN A 1 89 ? 8.933 7.832 -18.258 1.00 94.94 89 ASN A C 1
ATOM 768 O O . ASN A 1 89 ? 9.488 8.369 -17.294 1.00 94.94 89 ASN A O 1
ATOM 772 N N . MET A 1 90 ? 9.241 6.594 -18.659 1.00 92.62 90 MET A N 1
ATOM 773 C CA . MET A 1 90 ? 10.205 5.725 -17.969 1.00 92.62 90 MET A CA 1
ATOM 774 C C . MET A 1 90 ? 11.632 6.281 -17.905 1.00 92.62 90 MET A C 1
ATOM 776 O O . MET A 1 90 ? 12.373 5.901 -16.997 1.00 92.62 90 MET A O 1
ATOM 780 N N . ASN A 1 91 ? 12.010 7.224 -18.774 1.00 91.12 91 ASN A N 1
ATOM 781 C CA . ASN A 1 91 ? 13.323 7.875 -18.703 1.00 91.12 91 ASN A CA 1
ATOM 782 C C . ASN A 1 91 ? 13.486 8.729 -17.438 1.00 91.12 91 ASN A C 1
ATOM 784 O O . ASN A 1 91 ? 14.602 9.100 -17.097 1.00 91.12 91 ASN A O 1
ATOM 788 N N . ASN A 1 92 ? 12.402 9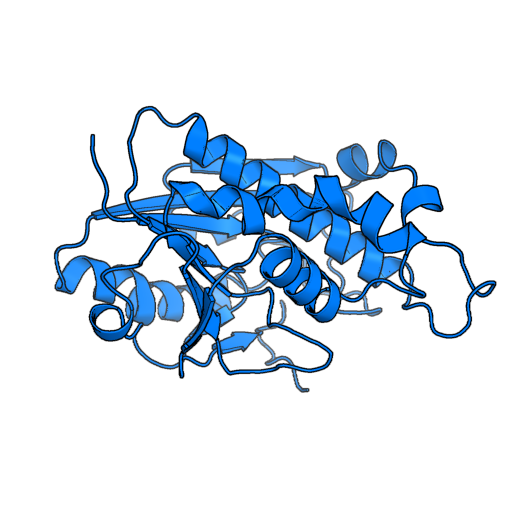.027 -16.712 1.00 91.81 92 ASN A N 1
ATOM 789 C CA . ASN A 1 92 ? 12.482 9.665 -15.398 1.00 91.81 92 ASN A CA 1
ATOM 790 C C . ASN A 1 92 ? 12.997 8.717 -14.299 1.00 91.81 92 ASN A C 1
ATOM 792 O O . ASN A 1 92 ? 13.496 9.197 -13.282 1.00 91.81 92 ASN A O 1
ATOM 796 N N . TYR A 1 93 ? 12.875 7.398 -14.487 1.00 92.00 93 TYR A N 1
ATOM 797 C CA . TYR A 1 93 ? 13.082 6.395 -13.434 1.00 92.00 93 TYR A CA 1
ATOM 798 C C . TYR A 1 93 ? 14.135 5.338 -13.795 1.00 92.00 93 TYR A C 1
ATOM 800 O O . TYR A 1 93 ? 14.781 4.783 -12.909 1.00 92.00 93 TYR A O 1
ATOM 808 N N . TYR A 1 94 ? 14.333 5.062 -15.083 1.00 90.69 94 TYR A N 1
ATOM 809 C CA . TYR A 1 94 ? 15.224 4.022 -15.589 1.00 90.69 94 TYR A CA 1
ATOM 810 C C . TYR A 1 94 ? 16.292 4.645 -16.490 1.00 90.69 94 TYR A C 1
ATOM 812 O O . TYR A 1 94 ? 15.961 5.272 -17.494 1.00 90.69 94 TYR A O 1
ATOM 820 N N . TYR A 1 95 ? 17.570 4.493 -16.134 1.00 87.25 95 TYR A N 1
ATOM 821 C CA . TYR A 1 95 ? 18.703 5.064 -16.877 1.00 87.25 95 TYR A CA 1
ATOM 822 C C . TYR A 1 95 ? 19.514 3.998 -17.632 1.00 87.25 95 TYR A C 1
ATOM 824 O O . TYR A 1 95 ? 20.514 4.317 -18.284 1.00 87.25 95 TYR A O 1
ATOM 832 N N . GLY A 1 96 ? 19.081 2.737 -17.578 1.00 77.94 96 GLY A N 1
ATOM 833 C CA . GLY A 1 96 ? 19.742 1.606 -18.207 1.00 77.94 96 GLY A CA 1
ATOM 834 C C . GLY A 1 96 ? 21.105 1.296 -17.592 1.00 77.94 96 GLY A C 1
ATOM 835 O O . GLY A 1 96 ? 21.502 1.809 -16.543 1.00 77.94 96 GLY A O 1
ATOM 836 N N . LYS A 1 97 ? 21.892 0.487 -18.310 1.00 65.88 97 LYS A N 1
ATOM 837 C CA . LYS A 1 97 ? 23.231 0.041 -17.880 1.00 65.88 97 LYS A CA 1
ATOM 838 C C . LYS A 1 97 ? 24.258 1.173 -17.695 1.00 65.88 97 LYS A C 1
ATOM 840 O O . LYS A 1 97 ? 25.351 0.903 -17.208 1.00 65.88 97 LYS A O 1
ATOM 845 N N . LYS A 1 98 ? 23.928 2.428 -18.047 1.00 60.03 98 LYS A N 1
ATOM 846 C CA . LYS A 1 98 ? 24.807 3.602 -17.873 1.00 60.03 98 LYS A CA 1
ATOM 847 C C . LYS A 1 98 ? 25.216 3.824 -16.413 1.00 60.03 98 LYS A C 1
ATOM 849 O O . LYS A 1 98 ? 26.292 4.354 -16.163 1.00 60.03 98 LYS A O 1
ATOM 854 N N . LYS A 1 99 ? 24.388 3.402 -15.453 1.00 59.22 99 LYS A N 1
ATOM 855 C CA . LYS A 1 99 ? 24.749 3.316 -14.033 1.00 59.22 99 LYS A CA 1
ATOM 856 C C . LYS A 1 99 ? 24.756 1.833 -13.659 1.00 59.22 99 LYS A C 1
ATOM 858 O O . LYS A 1 99 ? 23.698 1.218 -13.590 1.00 59.22 99 LYS A O 1
ATOM 863 N N . GLN A 1 100 ? 25.937 1.236 -13.487 1.00 57.12 100 GLN A N 1
ATOM 864 C CA . GLN A 1 100 ? 26.080 -0.170 -13.084 1.00 57.12 100 GLN A CA 1
ATOM 865 C C . GLN A 1 100 ? 25.133 -0.494 -11.900 1.00 57.12 100 GLN A C 1
ATOM 867 O O . GLN A 1 100 ? 25.006 0.327 -10.990 1.00 57.12 100 GLN A O 1
ATOM 872 N N . ARG A 1 101 ? 24.514 -1.692 -11.890 1.00 72.75 101 ARG A N 1
ATOM 873 C CA . ARG A 1 101 ? 23.608 -2.239 -10.838 1.00 72.75 101 ARG A CA 1
ATOM 874 C C . ARG A 1 101 ? 22.104 -1.903 -10.911 1.00 72.75 101 ARG A C 1
ATOM 876 O O . ARG A 1 101 ? 21.410 -2.089 -9.908 1.00 72.75 101 ARG A O 1
ATOM 883 N N . GLU A 1 102 ? 21.568 -1.445 -12.044 1.00 79.94 102 GLU A N 1
ATOM 884 C CA . GLU A 1 102 ? 20.106 -1.309 -12.186 1.00 79.94 102 GLU A CA 1
ATOM 885 C C . GLU A 1 102 ? 19.363 -2.645 -12.023 1.00 79.94 102 GLU A C 1
ATOM 887 O O . GLU A 1 102 ? 19.841 -3.700 -12.440 1.00 79.94 102 GLU A O 1
ATOM 892 N N . TRP A 1 103 ? 18.171 -2.577 -11.424 1.00 77.81 103 TRP A N 1
ATOM 893 C CA . TRP A 1 103 ? 17.225 -3.688 -11.436 1.00 77.81 103 TRP A CA 1
ATOM 894 C C . TRP A 1 103 ? 16.614 -3.867 -12.825 1.00 77.81 103 TRP A C 1
ATOM 896 O O . TRP A 1 103 ? 16.618 -2.963 -13.662 1.00 77.81 103 TRP A O 1
ATOM 906 N N . VAL A 1 104 ? 16.047 -5.047 -13.041 1.00 85.06 104 VAL A N 1
ATOM 907 C CA . VAL A 1 104 ? 15.267 -5.368 -14.234 1.00 85.06 104 VAL A CA 1
ATOM 908 C C . VAL A 1 104 ? 14.087 -4.390 -14.348 1.00 85.06 104 VAL A C 1
ATOM 910 O O . VAL A 1 104 ? 13.400 -4.125 -13.357 1.00 85.06 104 VAL A O 1
ATOM 913 N N . LYS A 1 105 ? 13.884 -3.806 -15.538 1.00 88.44 105 LYS A N 1
ATOM 914 C CA . LYS A 1 105 ? 12.951 -2.688 -15.787 1.00 88.44 105 LYS A CA 1
ATOM 915 C C . LYS A 1 105 ? 11.527 -3.010 -15.326 1.00 88.44 105 LYS A C 1
ATOM 917 O O . LYS A 1 105 ? 10.832 -2.153 -14.791 1.00 88.44 105 LYS A O 1
ATOM 922 N N . GLU A 1 106 ? 11.118 -4.258 -15.483 1.00 88.44 106 GLU A N 1
ATOM 923 C CA . GLU A 1 106 ? 9.819 -4.806 -15.111 1.00 88.44 106 GLU A CA 1
ATOM 924 C C . GLU A 1 106 ? 9.544 -4.675 -13.606 1.00 88.44 106 GLU A C 1
ATOM 926 O O . GLU A 1 106 ? 8.422 -4.372 -13.206 1.00 88.44 106 GLU A O 1
ATOM 931 N N . LEU A 1 107 ? 10.563 -4.835 -12.755 1.00 88.06 107 LEU A N 1
ATOM 932 C CA . LEU A 1 107 ? 10.414 -4.663 -11.306 1.00 88.06 107 LEU A CA 1
ATOM 933 C C . LEU A 1 107 ? 10.175 -3.199 -10.939 1.00 88.06 107 LEU A C 1
ATOM 935 O O . LEU A 1 107 ? 9.375 -2.906 -10.053 1.00 88.06 107 LEU A O 1
ATOM 939 N N . LEU A 1 108 ? 10.831 -2.282 -11.651 1.00 91.50 108 LEU A N 1
ATOM 940 C CA . LEU A 1 108 ? 10.611 -0.852 -11.486 1.00 91.50 108 LEU A CA 1
ATOM 941 C C . LEU A 1 108 ? 9.205 -0.447 -11.948 1.00 91.50 108 LEU A C 1
ATOM 943 O O . LEU A 1 108 ? 8.544 0.317 -11.253 1.00 91.50 108 LEU A O 1
ATOM 947 N N . VAL A 1 109 ? 8.727 -0.993 -13.070 1.00 92.88 109 VAL A N 1
ATOM 948 C CA . VAL A 1 109 ? 7.346 -0.795 -13.543 1.00 92.88 109 VAL A CA 1
ATOM 949 C C . VAL A 1 109 ? 6.341 -1.284 -12.497 1.00 92.88 109 VAL A C 1
ATOM 951 O O . VAL A 1 109 ? 5.457 -0.527 -12.105 1.00 92.88 109 VAL A O 1
ATOM 954 N N . ASN A 1 110 ? 6.521 -2.501 -11.971 1.00 92.19 110 ASN A N 1
ATOM 955 C CA . ASN A 1 110 ? 5.668 -3.038 -10.907 1.00 92.19 110 ASN A CA 1
ATOM 956 C C . ASN A 1 110 ? 5.670 -2.139 -9.663 1.00 92.19 110 ASN A C 1
ATOM 958 O O . ASN A 1 110 ? 4.624 -1.920 -9.054 1.00 92.19 110 ASN A O 1
ATOM 962 N N . HIS A 1 111 ? 6.834 -1.599 -9.293 1.00 94.56 111 HIS A N 1
ATOM 963 C CA . HIS A 1 111 ? 6.950 -0.695 -8.155 1.00 94.56 111 HIS A CA 1
ATOM 964 C C . HIS A 1 111 ? 6.230 0.641 -8.401 1.00 94.56 111 HIS A C 1
ATOM 966 O O . HIS A 1 111 ? 5.480 1.082 -7.534 1.00 94.56 111 HIS A O 1
ATOM 972 N N . ILE A 1 112 ? 6.369 1.244 -9.588 1.00 96.38 112 ILE A N 1
ATOM 973 C CA . ILE A 1 112 ? 5.631 2.461 -9.973 1.00 96.38 112 ILE A CA 1
ATOM 974 C C . ILE A 1 112 ? 4.116 2.215 -9.904 1.00 96.38 112 ILE A C 1
ATOM 976 O O . ILE A 1 112 ? 3.404 3.004 -9.289 1.00 96.38 112 ILE A O 1
ATOM 980 N N . CYS A 1 113 ? 3.625 1.098 -10.451 1.00 96.12 113 CYS A N 1
ATOM 981 C CA . CYS A 1 113 ? 2.210 0.721 -10.361 1.00 96.12 113 CYS A CA 1
ATOM 982 C C . CYS A 1 113 ? 1.740 0.515 -8.913 1.00 96.12 113 CYS A C 1
ATOM 984 O O . CYS A 1 113 ? 0.613 0.877 -8.575 1.00 96.12 113 CYS A O 1
ATOM 986 N N . ALA A 1 114 ? 2.576 -0.060 -8.044 1.00 96.38 114 ALA A N 1
ATOM 987 C CA . ALA A 1 114 ? 2.244 -0.229 -6.632 1.00 96.38 114 ALA A CA 1
ATOM 988 C C . ALA A 1 114 ? 2.133 1.124 -5.909 1.00 96.38 114 ALA A C 1
ATOM 990 O O . ALA A 1 114 ? 1.162 1.344 -5.188 1.00 96.38 114 ALA A O 1
ATOM 991 N N . LEU A 1 115 ? 3.076 2.045 -6.136 1.00 97.69 115 LEU A N 1
ATOM 992 C CA . LEU A 1 115 ? 3.054 3.383 -5.533 1.00 97.69 115 LEU A CA 1
ATOM 993 C C . LEU A 1 115 ? 1.901 4.246 -6.056 1.00 97.69 115 LEU A C 1
ATOM 995 O O . LEU A 1 115 ? 1.266 4.958 -5.284 1.00 97.69 115 LEU A O 1
ATOM 999 N N . GLU A 1 116 ? 1.597 4.165 -7.350 1.00 98.31 116 GLU A N 1
ATOM 1000 C CA . GLU A 1 116 ? 0.419 4.822 -7.918 1.00 98.31 116 GLU A CA 1
ATOM 1001 C C . GLU A 1 116 ? -0.863 4.270 -7.292 1.00 98.31 116 GLU A C 1
ATOM 1003 O O . GLU A 1 116 ? -1.745 5.031 -6.900 1.00 98.31 116 GLU A O 1
ATOM 1008 N N . SER A 1 117 ? -0.956 2.946 -7.133 1.00 98.44 117 SER A N 1
ATOM 1009 C CA . SER A 1 117 ? -2.092 2.338 -6.450 1.00 98.44 117 SER A CA 1
ATOM 1010 C C . SER A 1 117 ? -2.218 2.837 -5.011 1.00 98.44 117 SER A C 1
ATOM 1012 O O . SER A 1 117 ? -3.336 3.099 -4.590 1.00 98.44 117 SER A O 1
ATOM 1014 N N . GLN A 1 118 ? -1.118 3.002 -4.264 1.00 98.44 118 GLN A N 1
ATOM 1015 C CA . GLN A 1 118 ? -1.167 3.608 -2.924 1.00 98.44 118 GLN A CA 1
ATOM 1016 C C . GLN A 1 118 ? -1.765 5.016 -2.978 1.00 98.44 118 GLN A C 1
ATOM 1018 O O . GLN A 1 118 ? -2.668 5.327 -2.206 1.00 98.44 118 GLN A O 1
ATOM 1023 N N . MET A 1 119 ? -1.321 5.845 -3.923 1.00 98.50 119 MET A N 1
ATOM 1024 C CA . MET A 1 119 ? -1.824 7.209 -4.069 1.00 98.50 119 MET A CA 1
ATOM 1025 C C . MET A 1 119 ? -3.316 7.242 -4.437 1.00 98.50 119 MET A C 1
ATOM 1027 O O . MET A 1 119 ? -4.050 8.094 -3.941 1.00 98.50 119 MET A O 1
ATOM 1031 N N . ARG A 1 120 ? -3.797 6.294 -5.252 1.00 98.62 120 ARG A N 1
ATOM 1032 C CA . ARG A 1 120 ? -5.224 6.167 -5.596 1.00 98.62 120 ARG A CA 1
ATOM 1033 C C . ARG A 1 120 ? -6.078 5.789 -4.392 1.00 98.62 120 ARG A C 1
ATOM 1035 O O . ARG A 1 120 ? -7.098 6.433 -4.169 1.00 98.62 120 ARG A O 1
ATOM 1042 N N . VAL A 1 121 ? -5.635 4.828 -3.578 1.00 98.56 121 VAL A N 1
ATOM 1043 C CA . VAL A 1 121 ? -6.328 4.468 -2.324 1.00 98.56 121 VAL A CA 1
ATOM 1044 C C . VAL A 1 121 ? -6.339 5.642 -1.352 1.00 98.56 121 VAL A C 1
ATOM 1046 O O . VAL A 1 121 ? -7.369 5.931 -0.753 1.00 98.56 121 VAL A O 1
ATOM 1049 N N . TYR A 1 122 ? -5.218 6.357 -1.228 1.00 98.75 122 TYR A N 1
ATOM 1050 C CA . TYR A 1 122 ? -5.143 7.565 -0.409 1.00 98.75 122 TYR A CA 1
ATOM 1051 C C . TYR A 1 122 ? -6.163 8.612 -0.868 1.00 98.75 122 TYR A C 1
ATOM 1053 O O . TYR A 1 122 ? -6.899 9.149 -0.045 1.00 98.75 122 TYR A O 1
ATOM 1061 N N . ASN A 1 123 ? -6.273 8.848 -2.179 1.00 98.69 123 ASN A N 1
ATOM 1062 C CA . ASN A 1 123 ? -7.259 9.773 -2.734 1.00 98.69 123 ASN A CA 1
ATOM 1063 C C . ASN A 1 123 ? -8.705 9.316 -2.468 1.00 98.69 123 ASN A C 1
ATOM 1065 O O . ASN A 1 123 ? -9.552 10.146 -2.158 1.00 98.69 123 ASN A O 1
ATOM 1069 N N . MET A 1 124 ? -8.996 8.013 -2.548 1.00 98.56 124 MET A N 1
ATOM 1070 C CA . MET A 1 124 ? -10.312 7.473 -2.172 1.00 98.56 124 MET A CA 1
ATOM 1071 C C . MET A 1 124 ? -10.623 7.742 -0.693 1.00 98.56 124 MET A C 1
ATOM 1073 O O . MET A 1 124 ? -11.709 8.213 -0.371 1.00 98.56 124 MET A O 1
ATOM 1077 N N . MET A 1 125 ? -9.649 7.510 0.191 1.00 98.50 125 MET A N 1
ATOM 1078 C CA . MET A 1 125 ? -9.783 7.722 1.633 1.00 98.50 125 MET A CA 1
ATOM 1079 C C . MET A 1 125 ? -10.004 9.197 1.997 1.00 98.50 125 MET A C 1
ATOM 1081 O O . MET A 1 125 ? -10.888 9.491 2.793 1.00 98.50 125 MET A O 1
ATOM 1085 N N . ILE A 1 126 ? -9.226 10.135 1.442 1.00 98.00 126 ILE A N 1
ATOM 1086 C CA . ILE A 1 126 ? -9.361 11.568 1.781 1.00 98.00 126 ILE A CA 1
ATOM 1087 C C . ILE A 1 126 ? -10.603 12.226 1.172 1.00 98.00 126 ILE A C 1
ATOM 1089 O O . ILE A 1 126 ? -11.039 13.255 1.680 1.00 98.00 126 ILE A O 1
ATOM 1093 N N . ASN A 1 127 ? -11.140 11.664 0.085 1.00 98.06 127 ASN A N 1
ATOM 1094 C CA . ASN A 1 127 ? -12.364 12.148 -0.554 1.00 98.06 127 ASN A CA 1
ATOM 1095 C C . ASN A 1 127 ? -13.628 11.541 0.075 1.00 98.06 127 ASN A C 1
ATOM 1097 O O . ASN A 1 127 ? -14.739 11.950 -0.264 1.00 98.06 127 ASN A O 1
ATOM 1101 N N . ASP A 1 128 ? -13.482 10.558 0.967 1.00 97.75 128 ASP A N 1
ATOM 1102 C CA . ASP A 1 128 ? -14.586 10.038 1.762 1.00 97.75 128 ASP A CA 1
ATOM 1103 C C . ASP A 1 128 ? -15.062 11.113 2.759 1.00 97.75 128 ASP A C 1
ATOM 1105 O O . ASP A 1 128 ? -14.272 11.863 3.328 1.00 97.75 128 ASP A O 1
ATOM 1109 N N . GLN A 1 129 ? -16.374 11.200 2.981 1.00 96.75 129 GLN A N 1
ATOM 1110 C CA . GLN A 1 129 ? -16.971 12.177 3.903 1.00 96.75 129 GLN A CA 1
ATOM 1111 C C . GLN A 1 129 ? -16.725 11.838 5.386 1.00 96.75 129 GLN A C 1
ATOM 1113 O O . GLN A 1 129 ? -17.078 12.611 6.279 1.00 96.75 129 GLN A O 1
ATOM 1118 N N . ASN A 1 130 ? -16.174 10.658 5.672 1.00 97.56 130 ASN A N 1
ATOM 1119 C CA . ASN A 1 130 ? -15.829 10.216 7.012 1.00 97.56 130 ASN A CA 1
ATOM 1120 C C . ASN A 1 130 ? -14.421 10.660 7.423 1.00 97.56 130 ASN A C 1
ATOM 1122 O O . ASN A 1 130 ? -13.545 10.906 6.600 1.00 97.56 130 ASN A O 1
ATOM 1126 N N . THR A 1 131 ? -14.197 10.733 8.732 1.00 97.50 131 THR A N 1
ATOM 1127 C CA . THR A 1 131 ? -12.885 11.036 9.310 1.00 97.50 131 THR A CA 1
ATOM 1128 C C . THR A 1 131 ? -12.271 9.786 9.928 1.00 97.50 131 THR A C 1
ATOM 1130 O O . THR A 1 131 ? -12.985 8.921 10.435 1.00 97.50 131 THR A O 1
ATOM 1133 N N . PHE A 1 132 ? -10.942 9.699 9.899 1.00 98.44 132 PHE A N 1
ATOM 1134 C CA . PHE A 1 132 ? -10.172 8.556 10.392 1.00 98.44 132 PHE A CA 1
ATOM 1135 C C . PHE A 1 132 ? -9.065 9.051 11.314 1.00 98.44 132 PHE A C 1
ATOM 1137 O O . PHE A 1 132 ? -8.452 10.072 11.014 1.00 98.44 132 PHE A O 1
ATOM 1144 N N . ASN A 1 133 ? -8.794 8.328 12.402 1.00 98.31 133 ASN A N 1
ATOM 1145 C CA . ASN A 1 133 ? -7.656 8.641 13.274 1.00 98.31 133 ASN A CA 1
ATOM 1146 C C . ASN A 1 133 ? -6.350 8.058 12.715 1.00 98.31 133 ASN A C 1
ATOM 1148 O O . ASN A 1 133 ? -5.313 8.710 12.721 1.00 98.31 133 ASN A O 1
ATOM 1152 N N . ASN A 1 134 ? -6.403 6.815 12.232 1.00 98.69 134 ASN A N 1
ATOM 1153 C CA . ASN A 1 134 ? -5.229 6.053 11.819 1.00 98.69 134 ASN A CA 1
ATOM 1154 C C . ASN A 1 134 ? -5.464 5.370 10.467 1.00 98.69 134 ASN A C 1
ATOM 1156 O O . ASN A 1 134 ? -6.604 5.183 10.035 1.00 98.69 134 ASN A O 1
ATOM 1160 N N . VAL A 1 135 ? -4.380 4.947 9.821 1.00 98.81 135 VAL A N 1
ATOM 1161 C CA . VAL A 1 135 ? -4.412 4.241 8.536 1.00 98.81 135 VAL A CA 1
ATOM 1162 C C . VAL A 1 135 ? -3.568 2.980 8.626 1.00 98.81 135 VAL A C 1
ATOM 1164 O O . VAL A 1 135 ? -2.411 3.040 9.038 1.00 98.81 135 VAL A O 1
ATOM 1167 N N . ILE A 1 136 ? -4.141 1.850 8.214 1.00 98.69 136 ILE A N 1
ATOM 1168 C CA . ILE A 1 136 ? -3.448 0.574 8.029 1.00 98.69 136 ILE A CA 1
ATOM 1169 C C . ILE A 1 136 ? -3.266 0.365 6.528 1.00 98.69 136 ILE A C 1
ATOM 1171 O O . ILE A 1 136 ? -4.241 0.267 5.796 1.00 98.69 136 ILE A O 1
ATOM 1175 N N . ILE A 1 137 ? -2.031 0.301 6.050 1.00 98.50 137 ILE A N 1
ATOM 1176 C CA . ILE A 1 137 ? -1.691 0.200 4.627 1.00 98.50 137 ILE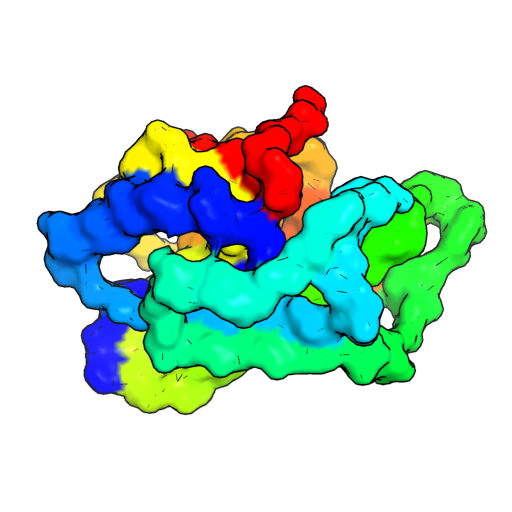 A CA 1
ATOM 1177 C C . ILE A 1 137 ? -1.138 -1.198 4.384 1.00 98.50 137 ILE A C 1
ATOM 1179 O O . ILE A 1 137 ? -0.148 -1.569 5.012 1.00 98.50 137 ILE A O 1
ATOM 1183 N N . ILE A 1 138 ? -1.762 -1.983 3.503 1.00 96.94 138 ILE A N 1
ATOM 1184 C CA . ILE A 1 138 ? -1.456 -3.414 3.366 1.00 96.94 138 ILE A CA 1
ATOM 1185 C C . ILE A 1 138 ? -1.466 -3.849 1.903 1.00 96.94 138 ILE A C 1
ATOM 1187 O O . ILE A 1 138 ? -2.330 -3.447 1.122 1.00 96.94 138 ILE A O 1
ATOM 1191 N N . ARG A 1 139 ? -0.538 -4.730 1.526 1.00 95.06 139 ARG A N 1
ATOM 1192 C CA . ARG A 1 139 ? -0.674 -5.498 0.287 1.00 95.06 139 ARG A CA 1
ATOM 1193 C C . ARG A 1 139 ? -1.657 -6.665 0.445 1.00 95.06 139 ARG A C 1
ATOM 1195 O O . ARG A 1 139 ? -1.546 -7.413 1.416 1.00 95.06 139 ARG A O 1
ATOM 1202 N N . PRO A 1 140 ? -2.546 -6.893 -0.533 1.00 95.06 140 PRO A N 1
ATOM 1203 C CA . PRO A 1 140 ? -3.578 -7.925 -0.451 1.00 95.06 140 PRO A CA 1
ATOM 1204 C C . PRO A 1 140 ? -3.050 -9.369 -0.513 1.00 95.06 140 PRO A C 1
ATOM 1206 O O . PRO A 1 140 ? -3.815 -10.287 -0.261 1.00 95.06 140 PRO A O 1
ATOM 1209 N N . ASP A 1 141 ? -1.771 -9.584 -0.841 1.00 94.31 141 ASP A N 1
ATOM 1210 C CA . 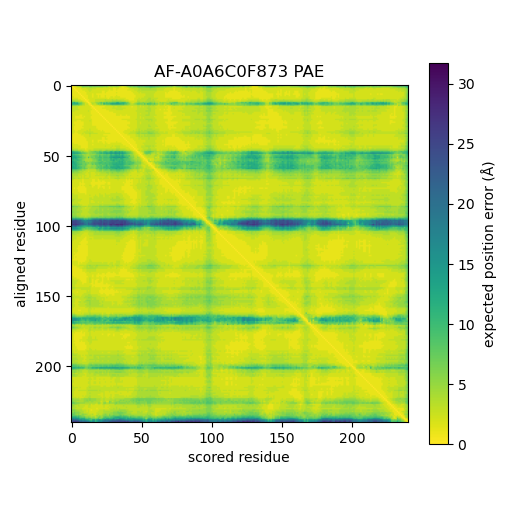ASP A 1 141 ? -1.132 -10.904 -0.970 1.00 94.31 141 ASP A CA 1
ATOM 1211 C C . ASP A 1 141 ? -0.371 -11.356 0.295 1.00 94.31 141 ASP A C 1
ATOM 1213 O O . ASP A 1 141 ? 0.489 -12.239 0.223 1.00 94.31 141 ASP A O 1
ATOM 1217 N N . SER A 1 142 ? -0.649 -10.737 1.449 1.00 94.12 142 SER A N 1
ATOM 1218 C CA . SER A 1 142 ? 0.099 -10.932 2.699 1.00 94.12 142 SER A CA 1
ATOM 1219 C C . SER A 1 142 ? -0.662 -11.834 3.672 1.00 94.12 142 SER A C 1
ATOM 1221 O O . SER A 1 142 ? -1.618 -11.405 4.299 1.00 94.12 142 SER A O 1
ATOM 1223 N N . LYS A 1 143 ? -0.215 -13.075 3.860 1.00 95.56 143 LYS A N 1
ATOM 1224 C CA . LYS A 1 143 ? -0.773 -13.998 4.855 1.00 95.56 143 LYS A CA 1
ATOM 1225 C C . LYS A 1 143 ? -0.237 -13.681 6.246 1.00 95.56 143 LYS A C 1
ATOM 1227 O O . LYS A 1 143 ? 0.949 -13.881 6.505 1.00 95.56 143 LYS A O 1
ATOM 1232 N N . PHE A 1 144 ? -1.098 -13.213 7.142 1.00 95.00 144 PHE A N 1
ATOM 1233 C CA . PHE A 1 144 ? -0.729 -12.913 8.526 1.00 95.00 144 PHE A CA 1
ATOM 1234 C C . PHE A 1 144 ? -0.773 -14.176 9.385 1.00 95.00 144 PHE A C 1
ATOM 1236 O O . PHE A 1 144 ? -1.722 -14.952 9.313 1.00 95.00 144 PHE A O 1
ATOM 1243 N N . ASN A 1 145 ? 0.267 -14.384 10.193 1.00 93.94 145 ASN A N 1
ATOM 1244 C CA . ASN A 1 145 ? 0.420 -15.617 10.973 1.00 93.94 145 ASN A CA 1
ATOM 1245 C C . ASN A 1 145 ? 0.017 -15.454 12.445 1.00 93.94 145 ASN A C 1
ATOM 1247 O O . ASN A 1 145 ? -0.176 -16.447 13.140 1.00 93.94 145 ASN A O 1
ATOM 1251 N N . THR A 1 146 ? -0.085 -14.217 12.931 1.00 95.56 146 THR A N 1
ATOM 1252 C CA . THR A 1 146 ? -0.472 -13.906 14.311 1.00 95.56 146 THR A CA 1
ATOM 1253 C C . THR A 1 146 ? -1.391 -12.687 14.349 1.00 95.56 146 THR A C 1
ATOM 1255 O O . THR A 1 146 ? -1.306 -11.855 13.441 1.00 95.56 146 THR A O 1
ATOM 1258 N N . PRO A 1 147 ? -2.212 -12.515 15.401 1.00 97.44 147 PRO A N 1
ATOM 1259 C CA . PRO A 1 147 ? -3.049 -11.330 15.575 1.00 97.44 147 PRO A CA 1
ATOM 1260 C C . PRO A 1 147 ? -2.244 -10.025 15.582 1.00 97.44 147 PRO A C 1
ATOM 1262 O O . PRO A 1 147 ? -1.122 -9.987 16.097 1.00 97.44 147 PRO A O 1
ATOM 1265 N N . LEU A 1 148 ? -2.813 -8.954 15.022 1.00 97.19 148 LEU A N 1
ATOM 1266 C CA . LEU A 1 148 ? -2.240 -7.607 15.059 1.00 97.19 148 LEU A CA 1
ATOM 1267 C C . LEU A 1 148 ? -2.071 -7.147 16.519 1.00 97.19 148 LEU A C 1
ATOM 1269 O O . LEU A 1 148 ? -3.064 -7.064 17.243 1.00 97.19 148 LEU A O 1
ATOM 1273 N N . PRO A 1 149 ? -0.857 -6.790 16.983 1.00 96.25 149 PRO A N 1
ATOM 1274 C CA . PRO A 1 149 ? -0.640 -6.357 18.363 1.00 96.25 149 PRO A CA 1
ATOM 1275 C C . PRO A 1 149 ? -1.073 -4.892 18.563 1.00 96.25 149 PRO A C 1
ATOM 1277 O O . PRO A 1 149 ? -0.263 -4.034 18.907 1.00 96.25 149 PRO A O 1
ATOM 1280 N N . ILE A 1 150 ? -2.352 -4.588 18.322 1.00 96.62 150 ILE A N 1
ATOM 1281 C CA . ILE A 1 150 ? -2.866 -3.215 18.209 1.00 96.62 150 ILE A CA 1
ATOM 1282 C C . ILE A 1 150 ? -2.680 -2.386 19.487 1.00 96.62 150 ILE A C 1
ATOM 1284 O O . ILE A 1 150 ? -2.355 -1.203 19.415 1.00 96.62 150 ILE A O 1
ATOM 1288 N N . ASN A 1 151 ? -2.773 -3.023 20.655 1.00 94.19 151 ASN A N 1
ATOM 1289 C CA . ASN A 1 151 ? -2.579 -2.369 21.953 1.00 94.19 151 ASN A CA 1
ATOM 1290 C C . ASN A 1 151 ? -1.117 -1.976 22.217 1.00 94.19 151 ASN A C 1
ATOM 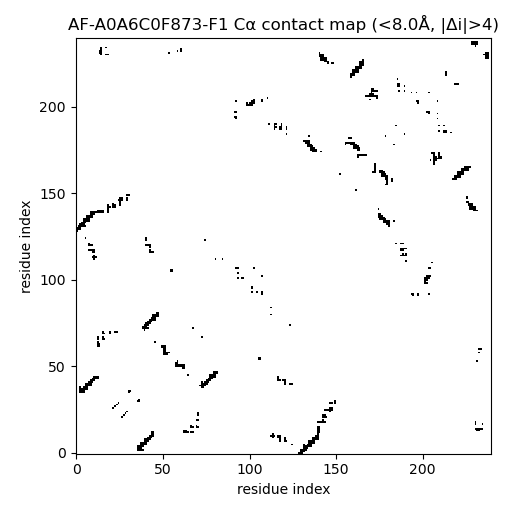1292 O O . ASN A 1 151 ? -0.864 -1.087 23.019 1.00 94.19 151 ASN A O 1
ATOM 1296 N N . ASN A 1 152 ? -0.161 -2.597 21.519 1.00 93.81 152 ASN A N 1
ATOM 1297 C CA . ASN A 1 152 ? 1.253 -2.212 21.575 1.00 93.81 152 ASN A CA 1
ATOM 1298 C C . ASN A 1 152 ? 1.596 -1.125 20.544 1.00 93.81 152 ASN A C 1
ATOM 1300 O O . ASN A 1 152 ? 2.704 -0.597 20.554 1.00 93.81 152 ASN A O 1
ATOM 1304 N N . ILE A 1 153 ? 0.676 -0.857 19.615 1.00 95.56 153 ILE A N 1
ATOM 1305 C CA . ILE A 1 153 ? 0.839 0.091 18.512 1.00 95.56 153 ILE A CA 1
ATOM 1306 C C . ILE A 1 153 ? 0.209 1.439 18.860 1.00 95.56 153 ILE A C 1
ATOM 1308 O O . ILE A 1 153 ? 0.733 2.480 18.479 1.00 95.56 153 ILE A O 1
ATOM 1312 N N . LEU A 1 154 ? -0.928 1.431 19.551 1.00 96.25 154 LEU A N 1
ATOM 1313 C CA . LEU A 1 154 ? -1.653 2.646 19.897 1.00 96.25 154 LEU A CA 1
ATOM 1314 C C . LEU A 1 154 ? -1.325 3.132 21.317 1.00 96.25 154 LEU A C 1
ATOM 1316 O O . LEU A 1 154 ? -1.077 2.314 22.201 1.00 96.25 154 LEU A O 1
ATOM 1320 N N . PRO A 1 155 ? -1.434 4.448 21.574 1.00 96.06 155 PRO A N 1
ATOM 1321 C CA . PRO A 1 155 ? -1.699 5.517 20.608 1.00 96.06 155 PRO A CA 1
ATOM 1322 C C . PRO A 1 155 ? -0.455 5.875 19.780 1.00 96.06 155 PRO A C 1
ATOM 1324 O O . PRO A 1 155 ? 0.659 5.861 20.294 1.00 96.06 155 PRO A O 1
ATOM 1327 N N . LEU A 1 156 ? -0.664 6.261 18.518 1.00 96.88 156 LEU A N 1
ATOM 1328 C CA . LEU A 1 156 ? 0.408 6.756 17.650 1.00 96.88 156 LEU A CA 1
ATOM 1329 C C . LEU A 1 156 ? 0.694 8.234 17.914 1.00 96.88 156 LEU A C 1
ATOM 1331 O O . LEU A 1 156 ? -0.225 9.028 18.134 1.00 96.88 156 LEU A O 1
ATOM 1335 N N . LYS A 1 157 ? 1.973 8.600 17.847 1.00 96.88 157 LYS A N 1
ATOM 1336 C CA . LYS A 1 157 ? 2.429 9.995 17.868 1.00 96.88 157 LYS A CA 1
ATOM 1337 C C . LYS A 1 157 ? 2.497 10.571 16.455 1.00 96.88 157 LYS A C 1
ATOM 1339 O O . LYS A 1 157 ? 2.493 9.834 15.468 1.00 96.88 157 LYS A O 1
ATOM 1344 N N . GLU A 1 158 ? 2.589 11.897 16.370 1.00 97.38 158 GLU A N 1
ATOM 1345 C CA . GLU A 1 158 ? 2.877 12.584 15.110 1.00 97.38 158 GLU A CA 1
ATOM 1346 C C . GLU A 1 158 ? 4.143 11.997 14.472 1.00 97.38 158 GLU A C 1
ATOM 1348 O O . GLU A 1 158 ? 5.165 11.808 15.135 1.00 97.38 158 GLU A O 1
ATOM 1353 N N . LYS A 1 159 ? 4.049 11.701 13.175 1.00 98.00 159 LYS A N 1
ATOM 1354 C CA . LYS A 1 159 ? 5.095 11.106 12.342 1.00 98.00 159 LYS A CA 1
ATOM 1355 C C . LYS A 1 159 ? 5.629 9.762 12.835 1.00 98.00 159 LYS A C 1
ATOM 1357 O O . LYS A 1 159 ? 6.733 9.378 12.446 1.00 98.00 159 LYS A O 1
ATOM 1362 N N . GLU A 1 160 ? 4.858 9.024 13.628 1.00 98.50 160 GLU A N 1
ATOM 1363 C CA . GLU A 1 160 ? 5.192 7.656 14.019 1.00 98.50 160 GLU A CA 1
ATOM 1364 C C . GLU A 1 160 ? 4.658 6.648 12.988 1.00 98.50 160 GLU A C 1
ATOM 1366 O O . GLU A 1 160 ? 3.466 6.614 12.671 1.00 98.50 160 GLU A O 1
ATOM 1371 N N . PHE A 1 161 ? 5.557 5.822 12.445 1.00 98.38 161 PHE A N 1
ATOM 1372 C CA . PHE A 1 161 ? 5.253 4.811 11.434 1.00 98.38 161 PHE A CA 1
ATOM 1373 C C . PHE A 1 161 ? 5.624 3.426 11.949 1.00 98.38 161 PHE A C 1
ATOM 1375 O O . PHE A 1 161 ? 6.800 3.109 12.143 1.00 98.38 161 PHE A O 1
ATOM 1382 N N . MET A 1 162 ? 4.610 2.583 12.115 1.00 97.62 162 MET A N 1
ATOM 1383 C CA . MET A 1 162 ? 4.759 1.181 12.478 1.00 97.62 162 MET A CA 1
ATOM 1384 C C . MET A 1 162 ? 4.947 0.347 11.223 1.00 97.62 162 MET A C 1
ATOM 1386 O O . MET A 1 162 ? 4.058 0.287 10.376 1.00 97.62 162 MET A O 1
ATOM 1390 N N . ILE A 1 163 ? 6.076 -0.336 11.117 1.00 95.25 163 ILE A N 1
ATOM 1391 C CA . ILE A 1 163 ? 6.389 -1.248 10.014 1.00 95.25 163 ILE A CA 1
ATOM 1392 C C . ILE A 1 163 ? 6.709 -2.632 10.570 1.00 95.25 163 ILE A C 1
ATOM 1394 O O . ILE A 1 163 ? 7.153 -2.764 11.707 1.00 95.25 163 ILE A O 1
ATOM 1398 N N . SER A 1 164 ? 6.517 -3.681 9.777 1.00 90.75 164 SER A N 1
ATOM 1399 C CA . SER A 1 164 ? 6.949 -5.024 10.183 1.00 90.75 164 SER A CA 1
ATOM 1400 C C . SER A 1 164 ? 8.478 -5.083 10.311 1.00 90.75 164 SER A C 1
ATOM 1402 O O . SER A 1 164 ? 9.168 -4.542 9.449 1.00 90.75 164 SER A O 1
ATOM 1404 N N . ASP A 1 165 ? 8.994 -5.756 11.348 1.00 86.06 165 ASP A N 1
ATOM 1405 C CA . ASP A 1 165 ? 10.429 -6.065 11.532 1.00 86.06 165 ASP A CA 1
ATOM 1406 C C . ASP A 1 165 ? 10.925 -7.220 10.635 1.00 86.06 165 ASP A C 1
ATOM 1408 O O . ASP A 1 165 ? 12.022 -7.753 10.795 1.00 86.06 165 ASP A O 1
ATOM 1412 N N . TYR A 1 166 ? 10.096 -7.661 9.690 1.00 80.12 166 TYR A N 1
ATOM 1413 C CA . TYR A 1 166 ? 10.350 -8.837 8.875 1.00 80.12 166 TYR A CA 1
ATOM 1414 C C . TYR A 1 166 ? 10.721 -8.480 7.431 1.00 80.12 166 TYR A C 1
ATOM 1416 O O . TYR A 1 166 ? 10.151 -7.573 6.818 1.00 80.12 166 TYR A O 1
ATOM 1424 N N . ARG A 1 167 ? 11.650 -9.259 6.853 1.00 75.50 167 ARG A N 1
ATOM 1425 C CA . ARG A 1 167 ? 12.109 -9.154 5.450 1.00 75.50 167 ARG A CA 1
ATOM 1426 C C . ARG A 1 167 ? 12.585 -7.748 5.070 1.00 75.50 167 ARG A C 1
ATOM 1428 O O . ARG A 1 167 ? 12.086 -7.148 4.124 1.00 75.50 167 ARG A O 1
ATOM 1435 N N . HIS A 1 168 ? 13.564 -7.246 5.816 1.00 74.88 168 HIS A N 1
ATOM 1436 C CA . HIS A 1 168 ? 14.350 -6.074 5.440 1.00 74.88 168 HIS A CA 1
ATOM 1437 C C . HIS A 1 168 ? 15.597 -6.520 4.674 1.00 74.88 168 HIS A C 1
ATOM 1439 O O . HIS A 1 168 ? 16.417 -7.246 5.233 1.00 74.88 168 HIS A O 1
ATOM 1445 N N . TYR A 1 169 ? 15.758 -6.080 3.429 1.00 77.94 169 TYR A N 1
ATOM 1446 C CA . TYR A 1 169 ? 16.979 -6.292 2.654 1.00 77.94 169 TYR A CA 1
ATOM 1447 C C . TYR A 1 169 ? 17.788 -4.997 2.599 1.00 77.94 169 TYR A C 1
ATOM 1449 O O . TYR A 1 169 ? 18.721 -4.798 3.369 1.00 77.94 169 TYR A O 1
ATOM 1457 N N . GLU A 1 170 ? 17.407 -4.079 1.711 1.00 82.44 170 GLU A N 1
ATOM 1458 C CA . GLU A 1 170 ? 18.156 -2.839 1.452 1.00 82.44 170 GLU A CA 1
ATOM 1459 C C . GLU A 1 170 ? 17.510 -1.610 2.105 1.00 82.44 170 GLU A C 1
ATOM 1461 O O . GLU A 1 170 ? 17.876 -0.475 1.797 1.00 82.44 170 GLU A O 1
ATOM 1466 N N . GLY A 1 171 ? 16.524 -1.826 2.976 1.00 89.94 171 GLY A N 1
ATOM 1467 C CA . GLY A 1 171 ? 15.825 -0.767 3.692 1.00 89.94 171 GLY A CA 1
ATOM 1468 C C . GLY A 1 171 ? 14.609 -1.283 4.455 1.00 89.94 171 GLY A C 1
ATOM 1469 O O . GLY A 1 171 ? 14.688 -2.250 5.212 1.00 89.94 171 GLY A O 1
ATOM 1470 N N . LEU A 1 172 ? 13.470 -0.614 4.286 1.00 92.12 172 LEU A N 1
ATOM 1471 C CA . LEU A 1 172 ? 12.252 -0.899 5.043 1.00 92.12 172 LEU A CA 1
ATOM 1472 C C . LEU A 1 172 ? 11.243 -1.691 4.216 1.00 92.12 172 LEU A C 1
ATOM 1474 O O . LEU A 1 172 ? 11.038 -1.388 3.044 1.00 92.12 172 LEU A O 1
ATOM 1478 N N . ASN A 1 173 ? 10.585 -2.668 4.838 1.00 89.75 173 ASN A N 1
ATOM 1479 C CA . ASN A 1 173 ? 9.525 -3.439 4.201 1.00 89.75 173 ASN A CA 1
ATOM 1480 C C . ASN A 1 173 ? 8.361 -2.509 3.805 1.00 89.75 173 ASN A C 1
ATOM 1482 O O . ASN A 1 173 ? 7.813 -1.797 4.644 1.00 89.75 173 ASN A O 1
ATOM 1486 N N . ASP A 1 174 ? 7.989 -2.505 2.524 1.00 88.75 174 ASP A N 1
ATOM 1487 C CA . ASP A 1 174 ? 6.995 -1.590 1.950 1.00 88.75 174 ASP A CA 1
ATOM 1488 C C . ASP A 1 174 ? 5.600 -2.208 1.769 1.00 88.75 174 ASP A C 1
ATOM 1490 O O . ASP A 1 174 ? 4.766 -1.686 1.024 1.00 88.75 174 ASP A O 1
ATOM 1494 N N . ARG A 1 175 ? 5.356 -3.349 2.419 1.00 92.00 175 ARG A N 1
ATOM 1495 C CA . ARG A 1 175 ? 4.160 -4.178 2.217 1.00 92.00 175 ARG A CA 1
ATOM 1496 C C . ARG A 1 175 ? 3.108 -3.986 3.300 1.00 92.00 175 ARG A C 1
ATOM 1498 O O . ARG A 1 175 ? 1.954 -4.351 3.089 1.00 92.00 175 ARG A O 1
ATOM 1505 N N . PHE A 1 176 ? 3.517 -3.409 4.424 1.00 95.00 176 PHE A N 1
ATOM 1506 C CA . PHE A 1 176 ? 2.670 -3.124 5.565 1.00 95.00 176 PHE A CA 1
ATOM 1507 C C . PHE A 1 176 ? 3.123 -1.845 6.280 1.00 95.00 176 PHE A C 1
ATOM 1509 O O . PHE A 1 176 ? 4.326 -1.621 6.440 1.00 95.00 176 PHE A O 1
ATOM 1516 N N . CYS A 1 177 ? 2.167 -1.033 6.733 1.00 97.31 177 CYS A N 1
ATOM 1517 C CA . CYS A 1 177 ? 2.414 0.116 7.597 1.00 97.31 177 CYS A CA 1
ATOM 1518 C C . CYS A 1 177 ? 1.173 0.484 8.428 1.00 97.31 177 CYS A C 1
ATOM 1520 O O . CYS A 1 177 ? 0.058 0.395 7.916 1.00 97.31 177 CYS A O 1
ATOM 1522 N N . ILE A 1 178 ? 1.356 0.984 9.656 1.00 98.31 178 ILE A N 1
ATOM 1523 C CA . ILE A 1 178 ? 0.331 1.749 10.394 1.00 98.31 178 ILE A CA 1
ATOM 1524 C C . ILE A 1 178 ? 0.887 3.125 10.751 1.00 98.31 178 ILE A C 1
ATOM 1526 O O . ILE A 1 178 ? 2.033 3.238 11.176 1.00 98.31 178 ILE A O 1
ATOM 1530 N N . CYS A 1 179 ? 0.088 4.166 10.550 1.00 98.69 179 CYS A N 1
ATOM 1531 C CA . CYS A 1 179 ? 0.427 5.548 10.891 1.00 98.69 179 CYS A CA 1
ATOM 1532 C C . CYS A 1 179 ? -0.847 6.347 11.211 1.00 98.69 179 CYS A C 1
ATOM 1534 O O . CYS A 1 179 ? -1.963 5.847 11.021 1.00 98.69 179 CYS A O 1
ATOM 1536 N N . SER A 1 180 ? -0.687 7.583 11.686 1.00 98.50 180 SER A N 1
ATOM 1537 C CA . SER A 1 180 ? -1.799 8.532 11.802 1.00 98.50 180 SER A CA 1
ATOM 1538 C C . SER A 1 180 ? -2.389 8.839 10.417 1.00 98.50 180 SER A C 1
ATOM 1540 O O . SER A 1 180 ? -1.719 8.729 9.381 1.00 98.50 180 SER A O 1
ATOM 1542 N N . LYS A 1 181 ? -3.655 9.257 10.369 1.00 98.38 181 LYS A N 1
ATOM 1543 C CA . LYS A 1 181 ? -4.263 9.720 9.115 1.00 98.38 181 LYS A CA 1
ATOM 1544 C C . LYS A 1 181 ? -3.546 10.951 8.573 1.00 98.38 181 LYS A C 1
ATOM 1546 O O . LYS A 1 181 ? -3.360 11.052 7.359 1.00 98.38 181 LYS A O 1
ATOM 1551 N N . GLU A 1 182 ? -3.145 11.862 9.447 1.00 98.19 182 GLU A N 1
ATOM 1552 C CA . GLU A 1 182 ? -2.457 13.108 9.119 1.00 98.19 182 GLU A CA 1
ATOM 1553 C C . GLU A 1 182 ? -1.138 12.836 8.379 1.00 98.19 182 GLU A C 1
ATOM 1555 O O . GLU A 1 182 ? -0.870 13.452 7.345 1.00 98.19 182 GLU A O 1
ATOM 1560 N N . ASP A 1 183 ? -0.372 11.841 8.827 1.00 98.62 183 ASP A N 1
ATOM 1561 C CA . ASP A 1 183 ? 0.949 11.519 8.278 1.00 98.62 183 ASP A CA 1
ATOM 1562 C C . ASP A 1 183 ? 0.910 10.510 7.121 1.00 98.62 183 ASP A C 1
ATOM 1564 O O . ASP A 1 183 ? 1.876 10.388 6.365 1.00 98.62 183 ASP A O 1
ATOM 1568 N N . SER A 1 184 ? -0.214 9.814 6.920 1.00 98.56 184 SER A N 1
ATOM 1569 C CA . SER A 1 184 ? -0.359 8.745 5.914 1.00 98.56 184 SER A CA 1
ATOM 1570 C C . SER A 1 184 ? 0.048 9.142 4.488 1.00 98.56 184 SER A C 1
ATOM 1572 O O . SER A 1 184 ? 0.548 8.313 3.718 1.00 98.56 184 SER A O 1
ATOM 1574 N N . HIS A 1 185 ? -0.084 10.423 4.139 1.00 98.62 185 HIS A N 1
ATOM 1575 C CA . HIS A 1 185 ? 0.323 10.964 2.846 1.00 98.62 185 HIS A CA 1
ATOM 1576 C C . HIS A 1 185 ? 1.826 10.777 2.565 1.00 98.62 185 HIS A C 1
ATOM 1578 O O . HIS A 1 185 ? 2.198 10.565 1.410 1.00 98.62 185 HIS A O 1
ATOM 1584 N N . ILE A 1 186 ? 2.681 10.786 3.595 1.00 98.56 186 ILE A N 1
ATOM 1585 C CA . ILE A 1 186 ? 4.135 10.588 3.471 1.00 98.56 186 ILE A CA 1
ATOM 1586 C C . ILE A 1 186 ? 4.431 9.195 2.906 1.00 98.56 186 ILE A C 1
ATOM 1588 O O . ILE A 1 186 ? 5.285 9.041 2.032 1.00 98.56 186 ILE A O 1
ATOM 1592 N N . TYR A 1 187 ? 3.694 8.179 3.359 1.00 98.38 187 TYR A N 1
ATOM 1593 C CA . TYR A 1 187 ? 3.853 6.804 2.892 1.00 98.38 187 TYR A CA 1
ATOM 1594 C C . TYR A 1 187 ? 3.097 6.544 1.585 1.00 98.38 187 TYR A C 1
ATOM 1596 O O . TYR A 1 187 ? 3.623 5.900 0.679 1.00 98.38 187 TYR A O 1
ATOM 1604 N N . MET A 1 188 ? 1.863 7.030 1.452 1.00 98.56 188 MET A N 1
ATOM 1605 C CA . MET A 1 188 ? 0.999 6.644 0.331 1.00 98.56 188 MET A CA 1
ATOM 1606 C C . MET A 1 188 ? 1.211 7.485 -0.936 1.00 98.56 188 MET A C 1
ATOM 1608 O O . MET A 1 188 ? 0.913 7.016 -2.030 1.00 98.56 188 MET A O 1
ATOM 1612 N N . CYS A 1 189 ? 1.761 8.701 -0.831 1.00 98.25 189 CYS A N 1
ATOM 1613 C CA . CYS A 1 189 ? 1.997 9.589 -1.980 1.00 98.25 189 CYS A CA 1
ATOM 1614 C C . CYS A 1 189 ? 3.453 9.591 -2.473 1.00 98.25 189 CYS A C 1
ATOM 1616 O O . CYS A 1 189 ? 3.874 10.532 -3.154 1.00 98.25 189 CYS A O 1
ATOM 1618 N N . ARG A 1 190 ? 4.236 8.551 -2.153 1.00 96.69 190 ARG A N 1
ATOM 1619 C CA . ARG A 1 190 ? 5.681 8.511 -2.438 1.00 96.69 190 ARG A CA 1
ATOM 1620 C C . ARG A 1 190 ? 6.009 8.688 -3.915 1.00 96.69 190 ARG A C 1
ATOM 1622 O O . ARG A 1 190 ? 6.972 9.375 -4.217 1.00 96.69 190 ARG A O 1
ATOM 1629 N N . LEU A 1 191 ? 5.185 8.194 -4.845 1.00 97.06 191 LEU A N 1
ATOM 1630 C CA . LEU A 1 191 ? 5.454 8.313 -6.288 1.00 97.06 191 LEU A CA 1
ATOM 1631 C C . LEU A 1 191 ? 5.835 9.742 -6.734 1.00 97.06 191 LEU A C 1
ATOM 1633 O O . LEU A 1 191 ? 6.700 9.901 -7.599 1.00 97.06 191 LEU A O 1
ATOM 1637 N N . LYS A 1 192 ? 5.269 10.774 -6.088 1.00 96.19 192 LYS A N 1
ATOM 1638 C CA . LYS A 1 192 ? 5.560 12.196 -6.344 1.00 96.19 192 LYS A CA 1
ATOM 1639 C C . LYS A 1 192 ? 7.049 12.548 -6.220 1.00 96.19 192 LYS A C 1
ATOM 1641 O O . LYS A 1 192 ? 7.538 13.385 -6.968 1.00 96.19 192 LYS A O 1
ATOM 1646 N N . GLN A 1 193 ? 7.779 11.895 -5.316 1.00 96.00 193 GLN A N 1
ATOM 1647 C CA . GLN A 1 193 ? 9.189 12.179 -5.011 1.00 96.00 193 GLN A CA 1
ATOM 1648 C C . GLN A 1 193 ? 10.159 11.199 -5.697 1.00 96.00 193 GLN A C 1
ATOM 1650 O O . GLN A 1 193 ? 11.379 11.352 -5.623 1.00 96.00 193 GLN A O 1
ATOM 1655 N N . MET A 1 194 ? 9.643 10.173 -6.380 1.00 95.75 194 MET A N 1
ATOM 1656 C CA . MET A 1 194 ? 10.450 9.064 -6.901 1.00 95.75 194 MET A CA 1
ATOM 1657 C C . MET A 1 194 ? 11.411 9.512 -8.008 1.00 95.75 194 MET A C 1
ATOM 1659 O O . MET A 1 194 ? 12.540 9.024 -8.099 1.00 95.75 194 MET A O 1
ATOM 1663 N N . LYS A 1 195 ? 10.987 10.484 -8.827 1.00 94.19 195 LYS A N 1
ATOM 1664 C CA . LYS A 1 195 ? 11.824 11.083 -9.875 1.00 94.19 195 LYS A CA 1
ATOM 1665 C C . LYS A 1 195 ? 13.027 11.816 -9.282 1.00 94.19 195 LYS A C 1
ATOM 1667 O O . LYS A 1 195 ? 14.131 11.691 -9.804 1.00 94.19 195 LYS A O 1
ATOM 1672 N N . ASP A 1 196 ? 12.837 12.557 -8.195 1.00 94.00 196 ASP A N 1
ATOM 1673 C CA . ASP A 1 196 ? 13.929 13.296 -7.557 1.00 94.00 196 ASP A CA 1
ATOM 1674 C C . ASP A 1 196 ? 14.878 12.359 -6.815 1.00 94.00 196 ASP A C 1
ATOM 1676 O O . ASP A 1 196 ? 16.096 12.473 -6.964 1.00 94.00 196 ASP A O 1
ATOM 1680 N N . TYR A 1 197 ? 14.338 11.334 -6.154 1.00 94.44 197 TYR A N 1
ATOM 1681 C CA . TYR A 1 197 ? 15.142 10.252 -5.593 1.00 94.44 197 TYR A CA 1
ATOM 1682 C C . TYR A 1 197 ? 16.032 9.572 -6.648 1.00 94.44 197 TYR A C 1
ATOM 1684 O O . TYR A 1 197 ? 17.213 9.306 -6.406 1.00 94.44 197 TYR A O 1
ATOM 1692 N N . ARG A 1 198 ? 15.510 9.341 -7.862 1.00 91.31 198 ARG A N 1
ATOM 1693 C CA . ARG A 1 198 ? 16.291 8.742 -8.954 1.00 91.31 198 ARG A CA 1
ATOM 1694 C C . ARG A 1 198 ? 17.502 9.581 -9.360 1.00 91.31 198 ARG A C 1
ATOM 1696 O O . ARG A 1 198 ? 18.524 8.999 -9.737 1.00 91.31 198 ARG A O 1
ATOM 1703 N N . LYS A 1 199 ? 17.394 10.914 -9.305 1.00 90.50 199 LYS A N 1
ATOM 1704 C CA . LYS A 1 199 ? 18.486 11.835 -9.663 1.00 90.50 199 LYS A CA 1
ATOM 1705 C C . LYS A 1 199 ? 19.661 11.702 -8.694 1.00 90.50 199 LYS A C 1
ATOM 1707 O O . LYS A 1 199 ? 20.806 11.703 -9.138 1.00 90.50 199 LYS A O 1
ATOM 1712 N N . ILE A 1 200 ? 19.371 11.535 -7.402 1.00 90.19 200 ILE A N 1
ATOM 1713 C CA . ILE A 1 200 ? 20.381 11.480 -6.334 1.00 90.19 200 ILE A CA 1
ATOM 1714 C C . ILE A 1 200 ? 20.947 10.073 -6.085 1.00 90.19 200 ILE A C 1
ATOM 1716 O O . ILE A 1 200 ? 22.077 9.944 -5.618 1.00 90.19 200 ILE A O 1
ATOM 1720 N N . LYS A 1 201 ? 20.198 9.001 -6.381 1.00 87.56 201 LYS A N 1
ATOM 1721 C CA . LYS A 1 201 ? 20.649 7.612 -6.177 1.00 87.56 201 LYS A CA 1
ATOM 1722 C C . LYS A 1 201 ? 21.053 6.921 -7.477 1.00 87.56 201 LYS A C 1
ATOM 1724 O O . LYS A 1 201 ? 20.680 7.313 -8.581 1.00 87.56 201 LYS A O 1
ATOM 1729 N N . SER A 1 202 ? 21.844 5.854 -7.360 1.00 81.88 202 SER A N 1
ATOM 1730 C CA . SER A 1 202 ? 22.321 5.072 -8.509 1.00 81.88 202 SER A CA 1
ATOM 1731 C C . SER A 1 202 ? 21.238 4.182 -9.119 1.00 81.88 202 SER A C 1
ATOM 1733 O O . SER A 1 202 ? 21.194 4.077 -10.344 1.00 81.88 202 SER A O 1
ATOM 1735 N N . ARG A 1 203 ? 20.330 3.632 -8.302 1.00 88.12 203 ARG A N 1
ATOM 1736 C CA . ARG A 1 203 ? 19.167 2.815 -8.690 1.00 88.12 203 ARG A CA 1
ATOM 1737 C C . ARG A 1 203 ? 18.001 3.038 -7.725 1.00 88.12 203 ARG A C 1
ATOM 1739 O O . ARG A 1 203 ? 18.197 3.626 -6.666 1.00 88.12 203 ARG A O 1
ATOM 1746 N N . ILE A 1 204 ? 16.824 2.520 -8.071 1.00 90.19 204 ILE A N 1
ATOM 1747 C CA . ILE A 1 204 ? 15.659 2.494 -7.181 1.00 90.19 204 ILE A CA 1
ATOM 1748 C C . ILE A 1 204 ? 15.414 1.064 -6.717 1.00 90.19 204 ILE A C 1
ATOM 1750 O O . ILE A 1 204 ? 15.284 0.162 -7.545 1.00 90.19 204 ILE A O 1
ATOM 1754 N N . THR A 1 205 ? 15.332 0.871 -5.404 1.00 90.00 205 THR A N 1
ATOM 1755 C CA . THR A 1 205 ? 14.786 -0.344 -4.788 1.00 90.00 205 THR A CA 1
ATOM 1756 C C . THR A 1 205 ? 13.659 0.078 -3.857 1.00 90.00 205 THR A C 1
ATOM 1758 O O . THR A 1 205 ? 13.759 1.132 -3.231 1.00 90.00 205 THR A O 1
ATOM 1761 N N . ALA A 1 206 ? 12.579 -0.700 -3.789 1.00 90.94 206 ALA A N 1
ATOM 1762 C CA . ALA A 1 206 ? 11.381 -0.297 -3.053 1.00 90.94 206 ALA A CA 1
ATOM 1763 C C . ALA A 1 206 ? 11.669 0.005 -1.573 1.00 90.94 206 ALA A C 1
ATOM 1765 O O . ALA A 1 206 ? 11.216 1.014 -1.032 1.00 90.94 206 ALA A O 1
ATOM 1766 N N . GLU A 1 207 ? 12.502 -0.828 -0.953 1.00 91.44 207 GLU A N 1
ATOM 1767 C CA . GLU A 1 207 ? 12.819 -0.741 0.470 1.00 91.44 207 GLU A CA 1
ATOM 1768 C C . GLU A 1 207 ? 13.762 0.416 0.804 1.00 91.44 207 GLU A C 1
ATOM 1770 O O . GLU A 1 207 ? 13.512 1.164 1.753 1.00 91.44 207 GLU A O 1
ATOM 1775 N N . SER A 1 208 ? 14.819 0.610 0.005 1.00 93.12 208 SER A N 1
ATOM 1776 C CA . SER A 1 208 ? 15.730 1.751 0.183 1.00 93.12 208 SER A CA 1
ATOM 1777 C C . SER A 1 208 ? 15.035 3.074 -0.134 1.00 93.12 208 SER A C 1
ATOM 1779 O O . SER A 1 208 ? 15.341 4.108 0.466 1.00 93.12 208 SER A O 1
ATOM 1781 N N . TYR A 1 209 ? 14.076 3.049 -1.062 1.00 95.44 209 TYR A N 1
ATOM 1782 C CA . TYR A 1 209 ? 13.270 4.206 -1.394 1.00 95.44 209 TYR A CA 1
ATOM 1783 C C . TYR A 1 209 ? 12.296 4.556 -0.266 1.00 95.44 209 TYR A C 1
ATOM 1785 O O . TYR A 1 209 ? 12.246 5.713 0.142 1.00 95.44 209 TYR A O 1
ATOM 1793 N N . LEU A 1 210 ? 11.590 3.573 0.308 1.00 96.44 210 LEU A N 1
ATOM 1794 C CA . LEU A 1 210 ? 10.762 3.793 1.498 1.00 96.44 210 LEU A CA 1
ATOM 1795 C C . LEU A 1 210 ? 11.573 4.400 2.643 1.00 96.44 210 LEU A C 1
ATOM 1797 O O . LEU A 1 210 ? 11.165 5.411 3.210 1.00 96.44 210 LEU A O 1
ATOM 1801 N N . GLN A 1 211 ? 12.730 3.807 2.945 1.00 96.06 211 GLN A N 1
ATOM 1802 C CA . GLN A 1 211 ? 13.607 4.299 4.002 1.00 96.06 211 GLN A CA 1
ATOM 1803 C C . GLN A 1 211 ? 14.021 5.751 3.768 1.00 96.06 211 GLN A C 1
ATOM 1805 O O . GLN A 1 211 ? 13.962 6.564 4.685 1.00 96.06 211 GLN A O 1
ATOM 1810 N N . TYR A 1 212 ? 14.399 6.093 2.533 1.00 96.44 212 TYR A N 1
ATOM 1811 C CA . TYR A 1 212 ? 14.737 7.465 2.178 1.00 96.44 212 TYR A CA 1
ATOM 1812 C C . TYR A 1 212 ? 13.578 8.432 2.434 1.00 96.44 212 TYR A C 1
ATOM 1814 O O . TYR A 1 212 ? 13.810 9.499 2.996 1.00 96.44 212 TYR A O 1
ATOM 1822 N N . ILE A 1 213 ? 12.350 8.072 2.048 1.00 97.75 213 ILE A N 1
ATOM 1823 C CA . ILE A 1 213 ? 11.184 8.947 2.218 1.00 97.75 213 ILE A CA 1
ATOM 1824 C C . ILE A 1 213 ? 10.894 9.188 3.698 1.00 97.75 213 ILE A C 1
ATOM 1826 O O . ILE A 1 213 ? 10.789 10.345 4.102 1.00 97.75 213 ILE A O 1
ATOM 1830 N N . LEU A 1 214 ? 10.810 8.132 4.510 1.00 97.75 214 LEU A N 1
ATOM 1831 C CA . LEU A 1 214 ? 10.515 8.284 5.937 1.00 97.75 214 LEU A CA 1
ATOM 1832 C C . LEU A 1 214 ? 11.614 9.083 6.654 1.00 97.75 214 LEU A C 1
ATOM 1834 O O . LEU A 1 214 ? 11.314 10.034 7.374 1.00 97.75 214 LEU A O 1
ATOM 1838 N N . ASN A 1 215 ? 12.887 8.793 6.371 1.00 96.69 215 ASN A N 1
ATOM 1839 C CA . ASN A 1 215 ? 14.000 9.546 6.951 1.00 96.69 215 ASN A CA 1
ATOM 1840 C C . ASN A 1 215 ? 13.985 11.022 6.525 1.00 96.69 215 ASN A C 1
ATOM 1842 O O . ASN A 1 215 ? 14.191 11.901 7.354 1.00 96.69 215 ASN A O 1
ATOM 1846 N N . SER A 1 216 ? 13.705 11.314 5.249 1.00 96.56 216 SER A N 1
ATOM 1847 C CA . SER A 1 216 ? 13.703 12.694 4.731 1.00 96.56 216 SER A CA 1
ATOM 1848 C C . SER A 1 216 ? 12.563 13.550 5.293 1.00 96.56 216 SER A C 1
ATOM 1850 O O . SER A 1 216 ? 12.633 14.772 5.222 1.00 96.56 216 SER A O 1
ATOM 1852 N N . ASN A 1 217 ? 11.524 12.926 5.857 1.00 97.81 217 ASN A N 1
ATOM 1853 C CA . ASN A 1 217 ? 10.411 13.616 6.515 1.00 97.81 217 ASN A CA 1
ATOM 1854 C C . ASN A 1 217 ? 10.544 13.652 8.050 1.00 97.81 217 ASN A C 1
ATOM 1856 O O . ASN A 1 217 ? 9.640 14.155 8.729 1.00 97.81 217 ASN A O 1
ATOM 1860 N N . ASN A 1 218 ? 11.679 13.179 8.586 1.00 97.81 218 ASN A N 1
ATOM 1861 C CA . ASN A 1 218 ? 11.958 13.040 10.018 1.00 97.81 218 ASN A CA 1
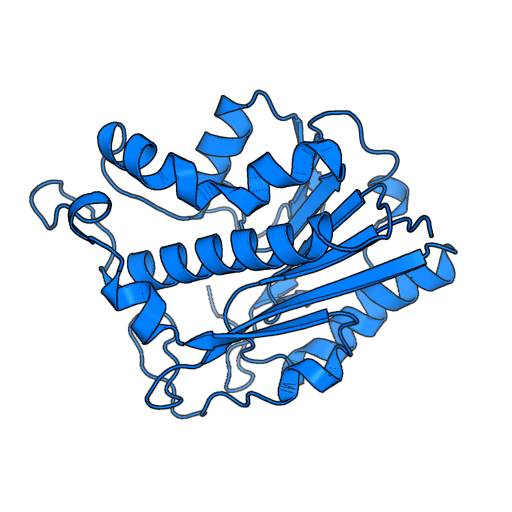ATOM 1862 C C . ASN A 1 218 ? 10.910 12.176 10.738 1.00 97.81 218 ASN A C 1
ATOM 1864 O O . ASN A 1 218 ? 10.429 12.539 11.809 1.00 97.81 218 ASN A O 1
ATOM 1868 N N . CYS A 1 219 ? 10.515 11.064 10.115 1.00 98.19 219 CYS A N 1
ATOM 1869 C CA . CYS A 1 219 ? 9.576 10.120 10.709 1.00 98.19 219 CYS A CA 1
ATOM 1870 C C . CYS A 1 219 ? 10.245 9.255 11.784 1.00 98.19 219 CYS A C 1
ATOM 1872 O O . CYS A 1 219 ? 11.376 8.799 11.600 1.00 98.19 219 CYS A O 1
ATOM 1874 N N . ASP A 1 220 ? 9.521 8.976 12.868 1.00 98.06 220 ASP A N 1
ATOM 1875 C CA . ASP A 1 220 ? 9.908 7.976 13.861 1.00 98.06 220 ASP A CA 1
ATOM 1876 C C . ASP A 1 220 ? 9.433 6.597 13.393 1.00 98.06 220 ASP A C 1
ATOM 1878 O O . ASP A 1 220 ? 8.240 6.341 13.233 1.00 98.06 220 ASP A O 1
ATOM 1882 N N . ILE A 1 221 ? 10.382 5.708 13.116 1.00 97.25 221 ILE A N 1
ATOM 1883 C CA . ILE A 1 221 ? 10.113 4.411 12.500 1.00 97.25 221 ILE A CA 1
ATOM 1884 C C . ILE A 1 221 ? 10.184 3.345 13.584 1.00 97.25 221 ILE A C 1
ATOM 1886 O O . ILE A 1 221 ? 11.261 3.016 14.087 1.00 97.25 221 ILE A O 1
ATOM 1890 N N . LYS A 1 222 ? 9.032 2.768 13.919 1.00 96.25 222 LYS A N 1
ATOM 1891 C CA . LYS A 1 222 ? 8.909 1.699 14.906 1.00 96.25 222 LYS A CA 1
ATOM 1892 C C . LYS A 1 222 ? 8.702 0.374 14.199 1.00 96.25 222 LYS A C 1
ATOM 1894 O O . LYS A 1 222 ? 7.782 0.200 13.403 1.00 96.25 222 LYS A O 1
ATOM 1899 N N . LYS A 1 223 ? 9.575 -0.583 14.490 1.00 94.56 223 LYS A N 1
ATOM 1900 C CA . LYS A 1 223 ? 9.437 -1.935 13.965 1.00 94.56 223 LYS A CA 1
ATOM 1901 C C . LYS A 1 223 ? 8.622 -2.783 14.925 1.00 94.56 223 LYS A C 1
ATOM 1903 O O . LYS A 1 223 ? 8.954 -2.868 16.106 1.00 94.56 223 LYS A O 1
ATOM 1908 N N . ILE A 1 224 ? 7.583 -3.424 14.412 1.00 92.62 224 ILE A N 1
ATOM 1909 C CA . ILE A 1 224 ? 6.741 -4.337 15.176 1.00 92.62 224 ILE A CA 1
ATOM 1910 C C . ILE A 1 224 ? 7.071 -5.782 14.811 1.00 92.62 224 ILE A C 1
ATOM 1912 O O . ILE A 1 224 ? 7.237 -6.126 13.637 1.00 92.62 224 ILE A O 1
ATOM 1916 N N . LYS A 1 225 ? 7.138 -6.647 15.827 1.00 90.50 225 LYS A N 1
ATOM 1917 C CA . LYS A 1 225 ? 7.265 -8.098 15.644 1.00 90.50 225 LYS A CA 1
ATOM 1918 C C . LYS A 1 225 ? 5.928 -8.665 15.184 1.00 90.50 225 LYS A C 1
ATOM 1920 O O . LYS A 1 225 ? 5.163 -9.209 15.972 1.00 90.50 225 LYS A O 1
ATOM 1925 N N . TRP A 1 226 ? 5.640 -8.472 13.907 1.00 89.38 226 TRP A N 1
ATOM 1926 C CA . TRP A 1 226 ? 4.416 -8.930 13.281 1.00 89.38 226 TRP A CA 1
ATOM 1927 C C . TRP A 1 226 ? 4.728 -9.401 11.867 1.00 89.38 226 TRP A C 1
ATOM 1929 O O . TRP A 1 226 ? 5.029 -8.602 10.976 1.00 89.38 226 TRP A O 1
ATOM 1939 N N . ASN A 1 227 ? 4.750 -10.722 11.704 1.00 88.06 227 ASN A N 1
ATOM 1940 C CA . ASN A 1 227 ? 5.273 -11.380 10.516 1.00 88.06 227 ASN A CA 1
ATOM 1941 C C . ASN A 1 227 ? 4.128 -11.811 9.600 1.00 88.06 227 ASN A C 1
ATOM 1943 O O . ASN A 1 227 ? 3.060 -12.222 10.058 1.00 88.06 227 ASN A O 1
ATOM 1947 N N . PHE A 1 228 ? 4.394 -11.771 8.301 1.00 91.56 228 PHE A N 1
ATOM 1948 C CA . PHE A 1 228 ? 3.492 -12.266 7.274 1.00 91.56 228 PHE A CA 1
ATOM 1949 C C . PHE A 1 228 ? 4.281 -12.920 6.146 1.00 91.56 228 PHE A C 1
ATOM 1951 O O . PHE A 1 228 ? 5.427 -12.554 5.863 1.00 91.56 228 PHE A O 1
ATOM 1958 N N . ASP A 1 229 ? 3.635 -13.863 5.477 1.00 92.06 229 ASP A N 1
ATOM 1959 C CA . ASP A 1 229 ? 4.156 -14.523 4.294 1.00 92.06 229 ASP A CA 1
ATOM 1960 C C . ASP A 1 229 ? 3.496 -13.975 3.042 1.00 92.06 229 ASP A C 1
ATOM 1962 O O . ASP A 1 229 ? 2.290 -13.769 2.995 1.00 92.06 229 ASP A O 1
ATOM 1966 N N . LEU A 1 230 ? 4.283 -13.762 1.994 1.00 91.12 230 LEU A N 1
ATOM 1967 C CA . LEU A 1 230 ? 3.712 -13.437 0.693 1.00 91.12 230 LEU A CA 1
ATOM 1968 C C . LEU A 1 230 ? 3.275 -14.716 0.006 1.00 91.12 230 LEU A C 1
ATOM 1970 O O . LEU A 1 230 ? 4.083 -15.635 -0.154 1.00 91.12 230 LEU A O 1
ATOM 1974 N N . VAL A 1 231 ? 2.024 -14.738 -0.432 1.00 92.62 231 VAL A N 1
ATOM 1975 C CA . VAL A 1 231 ? 1.448 -15.866 -1.157 1.00 92.62 231 VAL A CA 1
ATOM 1976 C C . VAL A 1 231 ? 1.365 -15.520 -2.636 1.00 92.62 231 VAL A C 1
ATOM 1978 O O . VAL A 1 231 ? 0.895 -14.455 -3.041 1.00 92.62 231 VAL A O 1
ATOM 1981 N N . ARG A 1 232 ? 1.892 -16.412 -3.467 1.00 89.44 232 ARG A N 1
ATOM 1982 C CA . ARG A 1 232 ? 1.880 -16.305 -4.923 1.00 89.44 232 ARG A CA 1
ATOM 1983 C C . ARG A 1 232 ? 0.490 -16.653 -5.472 1.00 89.44 232 ARG A C 1
ATOM 1985 O O . ARG A 1 232 ? -0.306 -17.268 -4.766 1.00 89.44 232 ARG A O 1
ATOM 1992 N N . PRO A 1 233 ? 0.186 -16.276 -6.725 1.00 89.12 233 PRO A N 1
ATOM 1993 C CA . PRO A 1 233 ? -1.151 -16.490 -7.280 1.00 89.12 233 PRO A CA 1
ATOM 1994 C C . PRO A 1 233 ? -1.579 -17.964 -7.341 1.00 89.12 233 PRO A C 1
ATOM 1996 O O . PRO A 1 233 ? -2.763 -18.272 -7.199 1.00 89.12 233 PRO A O 1
ATOM 1999 N N . ASP A 1 234 ? -0.609 -18.865 -7.493 1.00 88.44 234 ASP A N 1
ATOM 2000 C CA . ASP A 1 234 ? -0.765 -20.325 -7.460 1.00 88.44 234 ASP A CA 1
ATOM 2001 C C . ASP A 1 234 ? -0.943 -20.898 -6.038 1.00 88.44 234 ASP A C 1
ATOM 2003 O O . ASP A 1 234 ? -1.097 -22.103 -5.869 1.00 88.44 234 ASP A O 1
ATOM 2007 N N . GLY A 1 235 ? -0.936 -20.051 -5.004 1.00 87.19 235 GLY A N 1
ATOM 2008 C CA . GLY A 1 235 ? -1.026 -20.454 -3.600 1.00 87.19 235 GLY A CA 1
ATOM 2009 C C . GLY A 1 235 ? 0.317 -20.841 -2.976 1.00 87.19 235 GLY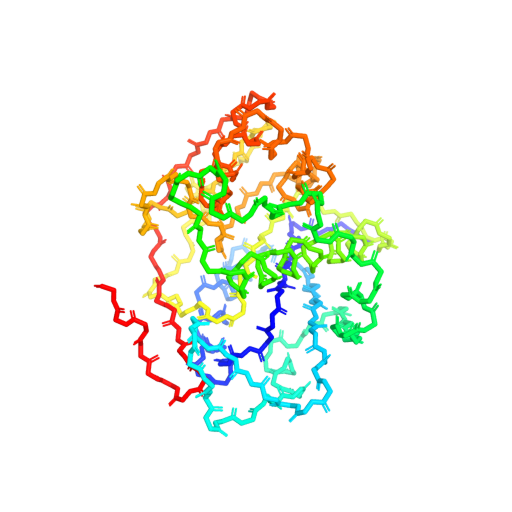 A C 1
ATOM 2010 O O . GLY A 1 235 ? 0.380 -21.078 -1.770 1.00 87.19 235 GLY A O 1
ATOM 2011 N N . SER A 1 236 ? 1.407 -20.869 -3.749 1.00 87.31 236 SER A N 1
ATOM 2012 C CA . SER A 1 236 ? 2.735 -21.152 -3.208 1.00 87.31 236 SER A CA 1
ATOM 2013 C C . SER A 1 236 ? 3.235 -20.003 -2.330 1.00 87.31 236 SER A C 1
ATOM 2015 O O . SER A 1 236 ? 2.935 -18.825 -2.542 1.00 87.31 236 SER A O 1
ATOM 2017 N N . HIS A 1 237 ? 4.034 -20.329 -1.320 1.00 82.75 237 HIS A N 1
ATOM 2018 C CA . HIS A 1 237 ? 4.696 -19.310 -0.517 1.00 82.75 237 HIS A CA 1
ATOM 2019 C C . HIS A 1 237 ? 5.862 -18.713 -1.306 1.00 82.75 237 HIS A C 1
ATOM 2021 O O . HIS A 1 237 ? 6.611 -19.421 -1.979 1.00 82.75 237 HIS A O 1
ATOM 2027 N N . ALA A 1 238 ? 6.049 -17.398 -1.212 1.00 75.00 238 ALA A N 1
ATOM 2028 C CA . ALA A 1 238 ? 7.250 -16.758 -1.722 1.00 75.00 238 ALA A CA 1
ATOM 2029 C C . ALA A 1 238 ? 8.473 -17.276 -0.949 1.00 75.00 238 ALA A C 1
ATOM 2031 O O . ALA A 1 238 ? 8.769 -16.787 0.141 1.00 75.00 238 ALA A O 1
ATOM 2032 N N . ILE A 1 239 ? 9.168 -18.254 -1.533 1.00 57.91 239 ILE A N 1
ATOM 2033 C CA . ILE A 1 239 ? 10.485 -18.697 -1.078 1.00 57.91 239 ILE A CA 1
ATOM 2034 C C . ILE A 1 239 ? 11.442 -17.520 -1.288 1.00 57.91 239 ILE A C 1
ATOM 2036 O O . ILE A 1 239 ? 11.497 -16.947 -2.384 1.00 57.91 239 ILE A O 1
ATOM 2040 N N . HIS A 1 240 ? 12.128 -17.128 -0.221 1.00 51.94 240 HIS A N 1
ATOM 2041 C CA . HIS A 1 240 ? 13.165 -16.106 -0.225 1.00 51.94 240 HIS A CA 1
ATOM 2042 C C . HIS A 1 240 ? 14.463 -16.710 0.279 1.00 51.94 240 HIS A C 1
ATOM 2044 O O . HIS A 1 240 ? 14.405 -17.372 1.338 1.00 51.94 240 HIS A O 1
#

Organism: NCBI:txid1070528

Radius of gyration: 17.24 Å; Cα contacts (8 Å, |Δi|>4): 432; chains: 1; bounding box: 45×35×43 Å

Foldseek 3Di:
DEFAEEEEAFEAQFCLVLALVQCCVQPVVLCVVVVGGYAYFFEYEDEPVQWDDDQPDIDPQGRDPCSVVSNPGPYYYYYYLVVVVVPDDCVLADPPPPQPPEDDSVVVSSLLRRLVRLLVSLVVVVPDPYHYFKYKYAYSQWHWDHHDPVVVVPDADVLEKEAAPPDDDQAGDLGIIMHTNVCSCLNNNLSVCNSVVSVVDSHDDNGNSSRVSSVVVVHHYHHDNTDIWGAGNVRDTPDD

Solvent-accessible surface area (backbone atoms only — not comparable to full-atom values): 13238 Å² total; per-residue (Å²): 97,83,31,50,28,37,36,35,30,29,24,61,64,38,26,31,85,75,23,39,69,30,45,42,61,21,44,52,46,49,35,48,80,71,71,46,45,68,49,33,33,33,22,33,57,44,49,97,80,38,67,42,68,60,85,92,42,78,47,89,58,63,62,56,88,64,44,61,62,75,70,61,50,78,41,76,48,76,44,56,45,60,65,56,50,73,72,53,69,56,76,55,72,52,77,59,80,83,38,79,82,57,69,63,67,64,57,53,51,53,48,52,52,32,32,49,22,28,35,50,24,47,51,55,54,73,69,40,90,48,47,51,57,23,33,38,39,37,41,49,27,49,30,43,78,57,67,59,66,56,78,82,58,53,84,72,52,91,49,32,37,40,27,42,68,49,81,58,83,76,39,37,42,83,54,42,38,38,30,33,44,87,49,40,56,67,71,29,48,42,57,81,51,47,48,61,52,39,74,79,39,80,58,82,50,71,23,40,50,49,41,49,52,42,56,75,70,69,41,47,79,42,68,38,99,57,58,62,46,48,37,36,70,86,61,46,69,67,85,126

Secondary structure (DSSP, 8-state):
-EEEEEEEE-S---SHHHHHHHHIIIIIHHHHHTT--EEEEEEEEE-TT-EEEETTEEEEEEP-TTGGGGG--SEEEEEEHHHHHHT--GGGT--GGGSTTPPPHHHHHHHHHHHHHHHHHHHHHHHSSSEEEEEEEE-TTEEE-S---HHHHPSPPTTEEEEESS--SSS---SEEEEETTTHHHHHTTHHHHHHHHHHSSS--HHHHHHHHHHHTT-EEEEE---EEEBPTTS-B---